Protein AF-A0A7D9HLL3-F1 (afdb_monomer)

Foldseek 3Di:
DDPVVLVVLQVLLCQLPPPPDPVSNVVSVVVLVVLLPDPCNLVVLLVQLVVVPHLSSLLSSLVSLLVCCLPPVVVDDPVNLVVLLVSLLVSCVVCLPRDPSSLLSSLLSNLSSLLSQVPPDDPRDSVSLCLVVSLVVLVVDDLSSLLSSLSSLLSNLVSLQDDDPSDDLVSSVVSNQVCLVRPLLVQLVVLVVVLVVLVVVVQDCVDPSSVSSNVSSVSSNVSSQPRPQPSCVPCPPDPDPDPPPRPPVNVD

InterPro domains:
  IPR001494 Importin-beta, N-terminal domain [PF03810] (28-94)
  IPR001494 Importin-beta, N-terminal domain [PS50166] (28-94)
  IPR001494 Importin-beta, N-terminal domain [SM00913] (28-94)
  IPR011989 Armadillo-like helical [G3DSA:1.25.10.10] (1-232)
  IPR016024 Armadillo-type fold [SSF48371] (1-236)
  IPR044189 Exportin 4/7-like [PTHR12596] (6-252)

Mean predicted aligned error: 6.27 Å

pLDDT: mean 89.25, std 12.26, range [45.19, 98.44]

Organism: Paramuricea clavata (NCBI:txid317549)

Sequence (252 aa):
MDDQKLGQLEVLCKQLYESTDAAVRGQAEKALISFTESPDCLQKCQYVLERGTSSYSQLLAASSISKLISRNSGVLTVQQKVDIRNYVLNYLGSRPKLLPFVRQALIQLLARITKLSWFDSQKEEFVFRKITDEIKEFLKGSVEYWIIGVQILSTTVCEMNQASSCRSLTKHRKIASSFRDVALYDIFILSCSLLKEAFEKHINLQEQNQHVLMSELLQLTCNCLTFDFIGTASDESGDELGAVQIPTTWRE

Secondary structure (DSSP, 8-state):
--HHHHHHHHHHHHHHHH---HHHHHHHHHHHHHHHTSTTHHHHHHHHHHH---HHHHHHHHHHHHHHHHH-TTTS-HHHHHHHHHHHHHHHHH-TT--HHHHHHHHHHHHHHHHHTTT--BTTB-GGGGHHHHHHTGGGS-HHHHHHHHHHHHHHHHHHHSPPTTS-HHHHHHHHHHHIIIIIHHHHHHHHHHHHHHHHTT--TTSHHHHHHHHHHHHHHHHHHTS-SSS-TT-TT----------GGG--

Radius of gyration: 19.78 Å; Cα contacts (8 Å, |Δi|>4): 244; chains: 1; bounding box: 52×46×53 Å

Structure (mmCIF, N/CA/C/O backbone):
data_AF-A0A7D9HLL3-F1
#
_entry.id   AF-A0A7D9HLL3-F1
#
loop_
_atom_site.group_PDB
_atom_site.id
_atom_site.type_symbol
_atom_site.label_atom_id
_atom_site.label_alt_id
_atom_site.label_comp_id
_atom_site.label_asym_id
_atom_site.label_entity_id
_atom_site.label_seq_id
_atom_site.pdbx_PDB_ins_code
_atom_site.Cartn_x
_atom_site.Cartn_y
_atom_site.Cartn_z
_atom_site.occupancy
_atom_site.B_iso_or_equiv
_atom_site.auth_seq_id
_atom_site.auth_comp_id
_atom_site.auth_asym_id
_atom_site.auth_atom_id
_atom_site.pdbx_PDB_model_num
ATOM 1 N N . MET A 1 1 ? -4.125 -4.785 25.743 1.00 75.19 1 MET A N 1
ATOM 2 C CA . MET A 1 1 ? -5.593 -4.958 25.648 1.00 75.19 1 MET A CA 1
ATOM 3 C C . MET A 1 1 ? -5.913 -6.373 26.102 1.00 75.19 1 MET A C 1
ATOM 5 O O . MET A 1 1 ? -5.105 -7.245 25.818 1.00 75.19 1 MET A O 1
ATOM 9 N N . ASP A 1 2 ? -6.992 -6.582 26.855 1.00 83.19 2 ASP A N 1
ATOM 10 C CA . ASP A 1 2 ? -7.445 -7.919 27.274 1.00 83.19 2 ASP A CA 1
ATOM 11 C C . ASP A 1 2 ? -8.467 -8.492 26.267 1.00 83.19 2 ASP A C 1
ATOM 13 O O . ASP A 1 2 ? -9.022 -7.752 25.449 1.00 83.19 2 ASP A O 1
ATOM 17 N N . ASP A 1 3 ? -8.697 -9.809 26.306 1.00 83.56 3 ASP A N 1
ATOM 18 C CA . ASP A 1 3 ? -9.555 -10.508 25.332 1.00 83.56 3 ASP A CA 1
ATOM 19 C C . ASP A 1 3 ? -11.024 -10.077 25.414 1.00 83.56 3 ASP A C 1
ATOM 21 O O . ASP A 1 3 ? -11.733 -10.063 24.409 1.00 83.56 3 ASP A O 1
ATOM 25 N N . GLN A 1 4 ? -11.476 -9.646 26.593 1.00 85.56 4 GLN A N 1
ATOM 26 C CA . GLN A 1 4 ? -12.833 -9.145 26.782 1.00 85.56 4 GLN A CA 1
ATOM 27 C C . GLN A 1 4 ? -13.046 -7.813 26.049 1.00 85.56 4 GLN A C 1
ATOM 29 O O . GLN A 1 4 ? -14.045 -7.640 25.348 1.00 85.56 4 GLN A O 1
ATOM 34 N N . LYS A 1 5 ? -12.090 -6.880 26.154 1.00 88.38 5 LYS A N 1
ATOM 35 C CA . LYS A 1 5 ? -12.123 -5.616 25.404 1.00 88.38 5 LYS A CA 1
ATOM 36 C C . LYS A 1 5 ? -11.987 -5.833 23.903 1.00 88.38 5 LYS A C 1
ATOM 38 O O . LYS A 1 5 ? -12.620 -5.103 23.144 1.00 88.38 5 LYS A O 1
ATOM 43 N N . LEU A 1 6 ? -11.200 -6.822 23.474 1.00 90.56 6 LEU A N 1
ATOM 44 C CA . LEU A 1 6 ? -11.127 -7.191 22.060 1.00 90.56 6 LEU A CA 1
ATOM 45 C C . LEU A 1 6 ? -12.489 -7.678 21.551 1.00 90.56 6 LEU A C 1
ATOM 47 O O . LEU A 1 6 ? -12.973 -7.154 20.553 1.00 90.56 6 LEU A O 1
ATOM 51 N N . GLY A 1 7 ? -13.141 -8.602 22.263 1.00 91.56 7 GLY A N 1
ATOM 52 C CA . GLY A 1 7 ? -14.467 -9.092 21.876 1.00 91.56 7 GLY A CA 1
ATOM 53 C C . GLY A 1 7 ? -15.504 -7.967 21.788 1.00 91.56 7 GLY A C 1
ATOM 54 O O . GLY A 1 7 ? -16.276 -7.897 20.834 1.00 91.56 7 GLY A O 1
ATOM 55 N N . GLN A 1 8 ? -15.478 -7.017 22.729 1.00 93.19 8 GLN A N 1
ATOM 56 C CA . GLN A 1 8 ? -16.347 -5.839 22.664 1.00 93.19 8 GLN A CA 1
ATOM 57 C C . GLN A 1 8 ? -16.046 -4.958 21.441 1.00 93.19 8 GLN A C 1
ATOM 59 O O . GLN A 1 8 ? -16.973 -4.509 20.767 1.00 93.19 8 GLN A O 1
ATOM 64 N N . LEU A 1 9 ? -14.768 -4.724 21.130 1.00 94.00 9 LEU A N 1
ATOM 65 C CA . LEU A 1 9 ? -14.358 -3.963 19.949 1.00 94.00 9 LEU A CA 1
ATOM 66 C C . LEU A 1 9 ? -14.879 -4.611 18.660 1.00 94.00 9 LEU A C 1
ATOM 68 O O . LEU A 1 9 ? -15.365 -3.915 17.771 1.00 94.00 9 LEU A O 1
ATOM 72 N N . GLU A 1 10 ? -14.811 -5.936 18.561 1.00 95.12 10 GLU A N 1
ATOM 73 C CA . GLU A 1 10 ? -15.291 -6.684 17.397 1.00 95.12 10 GLU A CA 1
ATOM 74 C C . GLU A 1 10 ? -16.804 -6.575 17.214 1.00 95.12 10 GLU A C 1
ATOM 76 O O . GLU A 1 10 ? -17.269 -6.387 16.087 1.00 95.12 10 GLU A O 1
ATOM 81 N N . VAL A 1 11 ? -17.568 -6.619 18.311 1.00 95.94 11 VAL A N 1
ATOM 82 C CA . VAL A 1 11 ? -19.018 -6.380 18.288 1.00 95.94 11 VAL A CA 1
ATOM 83 C C . VAL A 1 11 ? -19.323 -4.977 17.766 1.00 95.94 11 VAL A C 1
ATOM 85 O O . VAL A 1 11 ? -20.164 -4.833 16.880 1.00 95.94 11 VAL A O 1
ATOM 88 N N . LEU A 1 12 ? -18.609 -3.956 18.250 1.00 95.81 12 LEU A N 1
ATOM 89 C CA . LEU A 1 12 ? -18.782 -2.576 17.785 1.00 95.81 12 LEU A CA 1
ATOM 90 C C . LEU A 1 12 ? -18.441 -2.437 16.293 1.00 95.81 12 LEU A C 1
ATOM 92 O O . LEU A 1 12 ? -19.178 -1.794 15.548 1.00 95.81 12 LEU A O 1
ATOM 96 N N . CYS A 1 13 ? -17.364 -3.078 15.828 1.00 95.12 13 CYS A N 1
ATOM 97 C CA . CYS A 1 13 ? -17.003 -3.088 14.409 1.00 95.12 13 CYS A CA 1
ATOM 98 C C . CYS A 1 13 ? -18.108 -3.720 13.557 1.00 95.12 13 CYS A C 1
ATOM 100 O O . CYS A 1 13 ? -18.498 -3.157 12.539 1.00 95.12 13 CYS A O 1
ATOM 102 N N . LYS A 1 14 ? -18.645 -4.866 13.987 1.00 94.94 14 LYS A N 1
ATOM 103 C CA . LYS A 1 14 ? -19.737 -5.546 13.286 1.00 94.94 14 LYS A CA 1
ATOM 104 C C . LYS A 1 14 ? -20.996 -4.678 13.233 1.00 94.94 14 LYS A C 1
ATOM 106 O O . LYS A 1 14 ? -21.592 -4.527 12.173 1.00 94.94 14 LYS A O 1
ATOM 111 N N . GLN A 1 15 ? -21.365 -4.055 14.353 1.00 95.38 15 GLN A N 1
ATOM 112 C CA . GLN A 1 15 ? -22.506 -3.140 14.426 1.00 95.38 15 GLN A CA 1
ATOM 113 C C . GLN A 1 15 ? -22.362 -1.954 13.470 1.00 95.38 15 GLN A C 1
ATOM 115 O O . GLN A 1 15 ? -23.339 -1.591 12.823 1.00 95.38 15 GLN A O 1
ATOM 120 N N . LEU A 1 16 ? -21.161 -1.380 13.339 1.00 94.31 16 LEU A N 1
ATOM 121 C CA . LEU A 1 16 ? -20.916 -0.257 12.434 1.00 94.31 16 LEU A CA 1
ATOM 122 C C . LEU A 1 16 ? -21.229 -0.602 10.966 1.00 94.31 16 LEU A C 1
ATOM 124 O O . LEU A 1 16 ? -21.812 0.227 10.267 1.00 94.31 16 LEU A O 1
ATOM 128 N N . TYR A 1 17 ? -20.853 -1.802 10.512 1.00 91.50 17 TYR A N 1
ATOM 129 C CA . TYR A 1 17 ? -20.987 -2.208 9.107 1.00 91.50 17 TYR A CA 1
ATOM 130 C C . TYR A 1 17 ? -22.296 -2.940 8.782 1.00 91.50 17 TYR A C 1
ATOM 132 O O . TYR A 1 17 ? -22.778 -2.821 7.660 1.00 91.50 17 TYR A O 1
ATOM 140 N N . GLU A 1 18 ? -22.882 -3.677 9.731 1.00 94.50 18 GLU A N 1
ATOM 141 C CA . GLU A 1 18 ? -24.027 -4.563 9.458 1.00 94.50 18 GLU A CA 1
ATOM 142 C C . GLU A 1 18 ? -25.358 -4.082 10.053 1.00 94.50 18 GLU A C 1
ATOM 144 O O . GLU A 1 18 ? -26.416 -4.546 9.629 1.00 94.50 18 GLU A O 1
ATOM 149 N N . SER A 1 19 ? -25.352 -3.172 11.034 1.00 93.25 19 SER A N 1
ATOM 150 C CA . SER A 1 19 ? -26.599 -2.730 11.671 1.00 93.25 19 SER A CA 1
ATOM 151 C C . SER A 1 19 ? -27.437 -1.855 10.736 1.00 93.25 19 SER A C 1
ATOM 153 O O . SER A 1 19 ? -26.963 -0.848 10.209 1.00 93.25 19 SER A O 1
ATOM 155 N N . THR A 1 20 ? -28.726 -2.168 10.611 1.00 93.75 20 THR A N 1
ATOM 156 C CA . THR A 1 20 ? -29.706 -1.322 9.912 1.00 93.75 20 THR A CA 1
ATOM 157 C C . THR A 1 20 ? -30.207 -0.161 10.777 1.00 93.75 20 THR A C 1
ATOM 159 O O . THR A 1 20 ? -30.734 0.815 10.248 1.00 93.75 20 THR A O 1
ATOM 162 N N . ASP A 1 21 ? -30.026 -0.234 12.099 1.00 95.69 21 ASP A N 1
ATOM 163 C CA . ASP A 1 21 ? -30.397 0.826 13.038 1.00 95.69 21 ASP A CA 1
ATOM 164 C C . ASP A 1 21 ? -29.316 1.921 13.083 1.00 95.69 21 ASP A C 1
ATOM 166 O O . ASP A 1 21 ? -28.152 1.669 13.422 1.00 95.69 21 ASP A O 1
ATOM 170 N N . ALA A 1 22 ? -29.714 3.151 12.746 1.00 94.69 22 ALA A N 1
ATOM 171 C CA . ALA A 1 22 ? -28.852 4.327 12.747 1.00 94.69 22 ALA A CA 1
ATOM 172 C C . ALA A 1 22 ? -28.352 4.716 14.149 1.00 94.69 22 ALA A C 1
ATOM 174 O O . ALA A 1 22 ? -27.215 5.172 14.271 1.00 94.69 22 ALA A O 1
ATOM 175 N N . ALA A 1 23 ? -29.149 4.514 15.203 1.00 95.44 23 ALA A N 1
ATOM 176 C CA . ALA A 1 23 ? -28.742 4.823 16.572 1.00 95.44 23 ALA A CA 1
ATOM 177 C C . ALA A 1 23 ? -27.631 3.873 17.040 1.00 95.44 23 ALA A C 1
ATOM 179 O O . ALA A 1 23 ? -26.617 4.320 17.580 1.00 95.44 23 ALA A O 1
ATOM 180 N N . VAL A 1 24 ? -27.777 2.575 16.749 1.00 94.69 24 VAL A N 1
ATOM 181 C CA . VAL A 1 24 ? -26.759 1.554 17.049 1.00 94.69 24 VAL A CA 1
ATOM 182 C C . VAL A 1 24 ? -25.468 1.831 16.278 1.00 94.69 24 VAL A C 1
ATOM 184 O O . VAL A 1 24 ? -24.389 1.820 16.874 1.00 94.69 24 VAL A O 1
ATOM 187 N N . ARG A 1 25 ? -25.558 2.152 14.977 1.00 95.00 25 ARG A N 1
ATOM 188 C CA . ARG A 1 25 ? -24.375 2.529 14.183 1.00 95.00 25 ARG A CA 1
ATOM 189 C C . ARG A 1 25 ? -23.682 3.770 14.738 1.00 95.00 25 ARG A C 1
ATOM 191 O O . ARG A 1 25 ? -22.465 3.752 14.890 1.00 95.00 25 ARG A O 1
ATOM 198 N N . GLY A 1 26 ? -24.438 4.811 15.091 1.00 93.69 26 GLY A N 1
ATOM 199 C CA . GLY A 1 26 ? -23.882 6.041 15.659 1.00 93.69 26 GLY A CA 1
ATOM 200 C C . GLY A 1 26 ? -23.200 5.821 17.013 1.00 93.69 26 GLY A C 1
ATOM 201 O O . GLY A 1 26 ? -22.141 6.391 17.282 1.00 93.69 26 GLY A O 1
ATOM 202 N N . GLN A 1 27 ? -23.757 4.952 17.863 1.00 94.00 27 GLN A N 1
ATOM 203 C CA . GLN A 1 27 ? -23.130 4.591 19.136 1.00 94.00 27 GLN A CA 1
ATOM 204 C C . GLN A 1 27 ? -21.833 3.800 18.927 1.00 94.00 27 GLN A C 1
ATOM 206 O O . GLN A 1 27 ? -20.825 4.099 19.576 1.00 94.00 27 GLN A O 1
ATOM 211 N N . ALA A 1 28 ? -21.845 2.830 18.009 1.00 94.75 28 ALA A N 1
ATOM 212 C CA . ALA A 1 28 ? -20.657 2.070 17.643 1.00 94.75 28 ALA A CA 1
ATOM 213 C C . ALA A 1 28 ? -19.563 2.990 17.087 1.00 94.75 28 ALA A C 1
ATOM 215 O O . ALA A 1 28 ? -18.434 2.965 17.571 1.00 94.75 28 ALA A O 1
ATOM 216 N N . GLU A 1 29 ? -19.904 3.871 16.145 1.00 93.56 29 GLU A N 1
ATOM 217 C CA . GLU A 1 29 ? -18.976 4.842 15.565 1.00 93.56 29 GLU A CA 1
ATOM 218 C C . GLU A 1 29 ? -18.319 5.715 16.640 1.00 93.56 29 GLU A C 1
ATOM 220 O O . GLU A 1 29 ? -17.092 5.817 16.687 1.00 93.56 29 GLU A O 1
ATOM 225 N N . LYS A 1 30 ? -19.110 6.280 17.560 1.00 93.50 30 LYS A N 1
ATOM 226 C CA . LYS A 1 30 ? -18.591 7.116 18.649 1.00 93.50 30 LYS A CA 1
ATOM 227 C C . LYS A 1 30 ? -17.579 6.367 19.520 1.00 93.50 30 LYS A C 1
ATOM 229 O O . LYS A 1 30 ? -16.525 6.916 19.839 1.00 93.50 30 LYS A O 1
ATOM 234 N N . ALA A 1 31 ? -17.865 5.114 19.876 1.00 92.94 31 ALA A N 1
ATOM 235 C CA . ALA A 1 31 ? -16.950 4.290 20.665 1.00 92.94 31 ALA A CA 1
ATOM 236 C C . ALA A 1 31 ? -15.649 3.966 19.901 1.00 92.94 31 ALA A C 1
ATOM 238 O O . ALA A 1 31 ? -14.556 4.011 20.470 1.0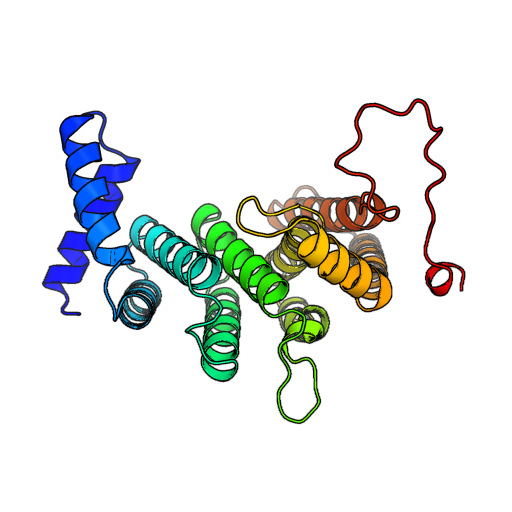0 92.94 31 ALA A O 1
ATOM 239 N N . LEU A 1 32 ? -15.751 3.688 18.599 1.00 93.69 32 LEU A N 1
ATOM 240 C CA . LEU A 1 32 ? -14.605 3.386 17.735 1.00 93.69 32 LEU A CA 1
ATOM 241 C C . LEU A 1 32 ? -13.728 4.619 17.448 1.00 93.69 32 LEU A C 1
ATOM 243 O O . LEU A 1 32 ? -12.509 4.495 17.285 1.00 93.69 32 LEU A O 1
ATOM 247 N N . ILE A 1 33 ? -14.312 5.821 17.438 1.00 92.12 33 ILE A N 1
ATOM 248 C CA . ILE A 1 33 ? -13.555 7.079 17.393 1.00 92.12 33 ILE A CA 1
ATOM 249 C C . ILE A 1 33 ? -12.695 7.213 18.651 1.00 92.12 33 ILE A C 1
ATOM 251 O O . ILE A 1 33 ? -11.489 7.419 18.5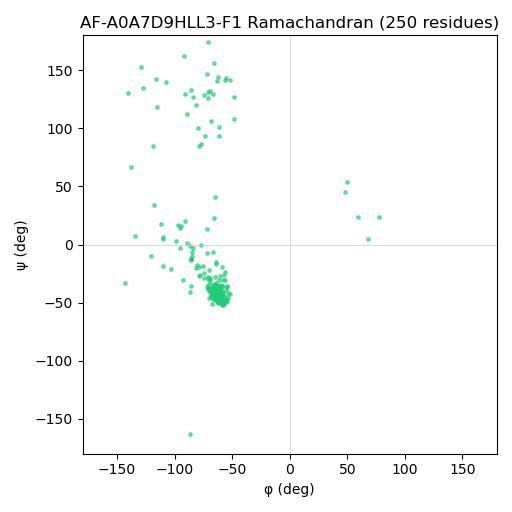29 1.00 92.12 33 ILE A O 1
ATOM 255 N N . SER A 1 34 ? -13.264 6.991 19.841 1.00 90.31 34 SER A N 1
ATOM 256 C CA . SER A 1 34 ? -12.502 7.041 21.098 1.00 90.31 34 SER A CA 1
ATOM 257 C C . SER A 1 34 ? -11.348 6.032 21.137 1.00 90.31 34 SER A C 1
ATOM 259 O O . SER A 1 34 ? -10.286 6.333 21.678 1.00 90.31 34 SER A O 1
ATOM 261 N N . PHE A 1 35 ? -11.518 4.853 20.528 1.00 90.25 35 PHE A N 1
ATOM 262 C CA . PHE A 1 35 ? -10.421 3.899 20.332 1.00 90.25 35 PHE A CA 1
ATOM 263 C C . PHE A 1 35 ? -9.313 4.471 19.435 1.00 90.25 35 PHE A C 1
ATOM 265 O O . PHE A 1 35 ? -8.134 4.357 19.755 1.00 90.25 35 PHE A O 1
ATOM 272 N N . THR A 1 36 ? -9.686 5.107 18.323 1.00 87.75 36 THR A N 1
ATOM 273 C CA . THR A 1 36 ? -8.734 5.643 17.336 1.00 87.75 36 THR A CA 1
ATOM 274 C C . THR A 1 36 ? -7.944 6.839 17.871 1.00 87.75 36 THR A C 1
ATOM 276 O O . THR A 1 36 ? -6.801 7.048 17.469 1.00 87.75 36 THR A O 1
ATOM 279 N N . GLU A 1 37 ? -8.540 7.620 18.769 1.00 88.06 37 GLU A N 1
ATOM 280 C CA . GLU A 1 37 ? -7.938 8.814 19.371 1.00 88.06 37 GLU A CA 1
ATOM 281 C C . GLU A 1 37 ? -7.097 8.509 20.620 1.00 88.06 37 GLU A C 1
ATOM 283 O O . GLU A 1 37 ? -6.499 9.419 21.195 1.00 88.06 37 GLU A O 1
ATOM 288 N N . SER A 1 38 ? -7.012 7.243 21.046 1.00 88.56 38 SER A N 1
ATOM 289 C CA . SER A 1 38 ? -6.258 6.893 22.247 1.00 88.56 38 SER A CA 1
ATOM 290 C C . SER A 1 38 ? -4.733 7.011 22.036 1.00 88.56 38 SER A C 1
ATOM 292 O O . SER A 1 38 ? -4.232 6.714 20.949 1.00 88.56 38 SER A O 1
ATOM 294 N N . PRO A 1 39 ? -3.948 7.389 23.067 1.00 86.56 39 PRO A N 1
ATOM 295 C CA . PRO A 1 39 ? -2.491 7.558 22.939 1.00 86.56 39 PRO A CA 1
ATOM 296 C C . PRO A 1 39 ? -1.749 6.273 22.538 1.00 86.56 39 PRO A C 1
ATOM 298 O O . PRO A 1 39 ? -0.731 6.308 21.854 1.00 86.56 39 PRO A O 1
ATOM 301 N N . ASP A 1 40 ? -2.285 5.126 22.949 1.00 89.94 40 ASP A N 1
ATOM 302 C CA . ASP A 1 40 ? -1.796 3.771 22.689 1.00 89.94 40 ASP A CA 1
ATOM 303 C C . ASP A 1 40 ? -2.458 3.115 21.457 1.00 89.94 40 ASP A C 1
ATOM 305 O O . ASP A 1 40 ? -2.378 1.898 21.279 1.00 89.94 40 ASP A O 1
ATOM 309 N N . CYS A 1 41 ? -3.116 3.907 20.598 1.00 90.56 41 CYS A N 1
ATOM 310 C CA . CYS A 1 41 ? -3.854 3.431 19.424 1.00 90.56 41 CYS A CA 1
ATOM 311 C C . CYS A 1 41 ? -3.004 2.517 18.529 1.00 90.56 41 CYS A C 1
ATOM 313 O O . CYS A 1 41 ? -3.474 1.454 18.126 1.00 90.56 41 CYS A O 1
ATOM 315 N N . LEU A 1 42 ? -1.731 2.855 18.285 1.00 91.25 42 LEU A N 1
ATOM 316 C CA . LEU A 1 42 ? -0.838 2.023 17.471 1.00 91.25 42 LEU A CA 1
ATOM 317 C C . LEU A 1 42 ? -0.658 0.612 18.057 1.00 91.25 42 LEU A C 1
ATOM 319 O O . LEU A 1 42 ? -0.857 -0.374 17.349 1.00 91.25 42 LEU A O 1
ATOM 323 N N . GLN A 1 43 ? -0.339 0.517 19.350 1.00 92.75 43 GLN A N 1
ATOM 324 C CA . GLN A 1 43 ? -0.130 -0.763 20.039 1.00 92.75 43 GLN A CA 1
ATOM 325 C C . GLN A 1 43 ? -1.418 -1.595 20.059 1.00 92.75 43 GLN A C 1
ATOM 327 O O . GLN A 1 43 ? -1.397 -2.798 19.804 1.00 92.75 43 GLN A O 1
ATOM 332 N N . LYS A 1 44 ? -2.565 -0.949 20.304 1.00 93.62 44 LYS A N 1
ATOM 333 C CA . LYS A 1 44 ? -3.877 -1.604 20.234 1.00 93.62 44 LYS A CA 1
ATOM 334 C C . LYS A 1 44 ? -4.179 -2.130 18.832 1.00 93.62 44 LYS A C 1
ATOM 336 O O . LYS A 1 44 ? -4.644 -3.257 18.707 1.00 93.62 44 LYS A O 1
ATOM 341 N N . CYS A 1 45 ? -3.903 -1.351 17.787 1.00 95.38 45 CYS A N 1
ATOM 342 C CA . CYS A 1 45 ? -4.130 -1.767 16.404 1.00 95.38 45 CYS A CA 1
ATOM 343 C C . CYS A 1 45 ? -3.247 -2.958 16.011 1.00 95.38 45 CYS A C 1
ATOM 345 O O . CYS A 1 45 ? -3.744 -3.892 15.386 1.00 95.38 45 CYS A O 1
ATOM 347 N N . GLN A 1 46 ? -1.970 -2.965 16.409 1.00 94.31 46 GLN A N 1
ATOM 348 C CA . GLN A 1 46 ? -1.075 -4.108 16.185 1.00 94.31 46 GLN A CA 1
ATOM 349 C C . GLN A 1 46 ? -1.593 -5.370 16.882 1.00 94.31 46 GLN A C 1
ATOM 351 O O . GLN A 1 46 ? -1.673 -6.419 16.250 1.00 94.31 46 GLN A O 1
ATOM 356 N N . TYR A 1 47 ? -2.053 -5.253 18.130 1.00 94.44 47 TYR A N 1
ATOM 357 C CA . TYR A 1 47 ? -2.666 -6.371 18.850 1.00 94.44 47 TYR A CA 1
ATOM 358 C C . TYR A 1 47 ? -3.924 -6.910 18.141 1.00 94.44 47 TYR A C 1
ATOM 360 O O . TYR A 1 47 ? -4.092 -8.120 18.004 1.00 94.44 47 TYR A O 1
ATOM 368 N N . VAL A 1 48 ? -4.806 -6.026 17.651 1.00 95.12 48 VAL A N 1
ATOM 369 C CA . VAL A 1 48 ? -6.003 -6.421 16.878 1.00 95.12 48 VAL A CA 1
ATOM 370 C C . VAL A 1 48 ? -5.612 -7.173 15.604 1.00 95.12 48 VAL A C 1
ATOM 372 O O . VAL A 1 48 ? -6.183 -8.221 15.300 1.00 95.12 48 VAL A O 1
ATOM 375 N N . LEU A 1 49 ? -4.625 -6.661 14.865 1.00 96.00 49 LEU A N 1
ATOM 376 C CA . LEU A 1 49 ? -4.142 -7.285 13.635 1.00 96.00 49 LEU A CA 1
ATOM 377 C C . LEU A 1 49 ? -3.495 -8.649 13.911 1.00 96.00 49 LEU A C 1
ATOM 379 O O . LEU A 1 49 ? -3.775 -9.602 13.184 1.00 96.00 49 LEU A O 1
ATOM 383 N N . GLU A 1 50 ? -2.684 -8.772 14.963 1.00 94.19 50 GLU A N 1
ATOM 384 C CA . GLU A 1 50 ? -2.052 -10.033 15.373 1.00 94.19 50 GLU A CA 1
ATOM 385 C C . GLU A 1 50 ? -3.074 -11.118 15.701 1.00 94.19 50 GLU A C 1
ATOM 387 O O . GLU A 1 50 ? -2.928 -12.247 15.227 1.00 94.19 50 GLU A O 1
ATOM 392 N N . ARG A 1 51 ? -4.121 -10.765 16.457 1.00 94.44 51 ARG A N 1
ATOM 393 C CA . ARG A 1 51 ? -5.228 -11.674 16.774 1.00 94.44 51 ARG A CA 1
ATOM 394 C C . ARG A 1 51 ? -5.994 -12.078 15.519 1.00 94.44 51 ARG A C 1
ATOM 396 O O . ARG A 1 51 ? -6.263 -13.260 15.336 1.00 94.44 51 ARG A O 1
ATOM 403 N N . GLY A 1 52 ? -6.307 -11.118 14.645 1.00 90.75 52 GLY A N 1
ATOM 404 C CA . GLY A 1 52 ? -6.869 -11.382 13.316 1.00 90.75 52 GLY A CA 1
ATOM 405 C C . GLY A 1 52 ? -8.196 -12.150 13.319 1.00 90.75 52 GLY A C 1
ATOM 406 O O . GLY A 1 52 ? -8.521 -12.805 12.333 1.00 90.75 52 GLY A O 1
ATOM 407 N N . THR A 1 53 ? -8.946 -12.091 14.420 1.00 91.94 53 THR A N 1
ATOM 408 C CA . THR A 1 53 ? -10.173 -12.863 14.673 1.00 91.94 53 THR A CA 1
ATOM 409 C C . THR A 1 53 ? -11.408 -12.302 13.968 1.00 91.94 53 THR A C 1
ATOM 411 O O . THR A 1 53 ? -12.370 -13.033 13.746 1.00 91.94 53 THR A O 1
ATOM 414 N N . SER A 1 54 ? -11.379 -11.031 13.559 1.00 95.19 54 SER A N 1
ATOM 415 C CA . SER A 1 54 ? -12.467 -10.376 12.832 1.00 95.19 54 SER A CA 1
ATOM 416 C C . SER A 1 54 ? -11.932 -9.463 11.734 1.00 95.19 54 SER A C 1
ATOM 418 O O . SER A 1 54 ? -11.085 -8.600 11.958 1.00 95.19 54 SER A O 1
ATOM 420 N N . SER A 1 55 ? -12.465 -9.599 10.522 1.00 96.25 55 SER A N 1
ATOM 421 C CA . SER A 1 55 ? -12.031 -8.769 9.397 1.00 96.25 55 SER A CA 1
ATOM 422 C C . SER A 1 55 ? -12.472 -7.314 9.503 1.00 96.25 55 SER A C 1
ATOM 424 O O . SER A 1 55 ? -11.756 -6.428 9.039 1.00 96.25 55 SER A O 1
ATOM 426 N N . TYR A 1 56 ? -13.586 -7.029 10.183 1.00 96.56 56 TYR A N 1
ATOM 427 C CA . TYR A 1 56 ? -13.966 -5.644 10.467 1.00 96.56 56 TYR A CA 1
ATOM 428 C C . TYR A 1 56 ? -13.042 -4.994 11.502 1.00 96.56 56 TYR A C 1
ATOM 430 O O . TYR A 1 56 ? -12.737 -3.809 11.372 1.00 96.56 56 TYR A O 1
ATOM 438 N N . SER A 1 57 ? -12.547 -5.747 12.494 1.00 95.88 57 SER A N 1
ATOM 439 C CA . SER A 1 57 ? -11.578 -5.208 13.458 1.00 95.88 57 SER A CA 1
ATOM 440 C C . SER A 1 57 ? -10.201 -5.010 12.817 1.00 95.88 57 SER A C 1
ATOM 442 O O . SER A 1 57 ? -9.564 -3.984 13.056 1.00 95.88 57 SER A O 1
ATOM 444 N N . GLN A 1 58 ? -9.780 -5.903 11.913 1.00 97.25 58 GLN A N 1
ATOM 445 C CA . GLN A 1 58 ? -8.588 -5.696 11.080 1.00 97.25 58 GLN A CA 1
ATOM 446 C C . GLN A 1 58 ? -8.712 -4.433 10.211 1.00 97.25 58 GLN A C 1
ATOM 448 O O . GLN A 1 58 ? -7.782 -3.627 10.152 1.00 97.25 58 GLN A O 1
ATOM 453 N N . LEU A 1 59 ? -9.869 -4.232 9.569 1.00 97.00 59 LEU A N 1
ATOM 454 C CA . LEU A 1 59 ? -10.151 -3.038 8.769 1.00 97.00 59 LEU A CA 1
ATOM 455 C C . LEU A 1 59 ? -10.108 -1.762 9.621 1.00 97.00 59 LEU A C 1
ATOM 457 O O . LEU A 1 59 ? -9.516 -0.763 9.198 1.00 97.00 59 LEU A O 1
ATOM 461 N N . LEU A 1 60 ? -10.700 -1.796 10.820 1.00 96.12 60 LEU A N 1
ATOM 462 C CA . LEU A 1 60 ? -10.622 -0.692 11.773 1.00 96.12 60 LEU A CA 1
ATOM 463 C C . LEU A 1 60 ? -9.161 -0.392 12.110 1.00 96.12 60 LEU A C 1
ATOM 465 O O . LEU A 1 60 ? -8.738 0.747 11.956 1.00 96.12 60 LEU A O 1
ATOM 469 N N . ALA A 1 61 ? -8.386 -1.401 12.511 1.00 97.06 61 ALA A N 1
ATOM 470 C CA . ALA A 1 61 ? -6.991 -1.235 12.904 1.00 97.06 61 ALA A CA 1
ATOM 471 C C . ALA A 1 61 ? -6.140 -0.618 11.781 1.00 97.06 61 ALA A C 1
ATOM 473 O O . ALA A 1 61 ? -5.448 0.375 12.008 1.00 97.06 61 ALA A O 1
ATOM 474 N N . ALA A 1 62 ? -6.243 -1.135 10.551 1.00 97.62 62 ALA A N 1
ATOM 475 C CA . ALA A 1 62 ? -5.551 -0.570 9.390 1.00 97.62 62 ALA A CA 1
ATOM 476 C C . ALA A 1 62 ? -5.952 0.900 9.144 1.00 97.62 62 ALA A C 1
ATOM 478 O O . ALA A 1 62 ? -5.097 1.768 8.939 1.00 97.62 62 ALA A O 1
ATOM 479 N N . SER A 1 63 ? -7.249 1.202 9.241 1.00 95.31 63 SER A N 1
ATOM 480 C CA . SER A 1 63 ? -7.785 2.557 9.064 1.00 95.31 63 SER A CA 1
ATOM 481 C C . SER A 1 63 ? -7.346 3.518 10.173 1.00 95.31 63 SER A C 1
ATOM 483 O O . SER A 1 63 ? -7.021 4.674 9.896 1.00 95.31 63 SER A O 1
ATOM 485 N N . SER A 1 64 ? -7.303 3.059 11.423 1.00 94.88 64 SER A N 1
ATOM 486 C CA . SER A 1 64 ? -6.871 3.844 12.580 1.00 94.88 64 SER A CA 1
ATOM 487 C C . SER A 1 64 ? -5.381 4.174 12.501 1.00 94.88 64 SER A C 1
ATOM 489 O O . SER A 1 64 ? -5.017 5.336 12.689 1.00 94.88 64 SER A O 1
ATOM 491 N N . ILE A 1 65 ? -4.526 3.218 12.108 1.00 95.44 65 ILE A N 1
ATOM 492 C CA . ILE A 1 65 ? -3.099 3.485 11.857 1.00 95.44 65 ILE A CA 1
ATOM 493 C C . ILE A 1 65 ? -2.936 4.485 10.697 1.00 95.44 65 ILE A C 1
ATOM 495 O O . ILE A 1 65 ? -2.173 5.445 10.808 1.00 95.44 65 ILE A O 1
ATOM 499 N N . SER A 1 66 ? -3.689 4.328 9.603 1.00 94.38 66 SER A N 1
ATOM 500 C CA . SER A 1 66 ? -3.624 5.252 8.457 1.00 94.38 66 SER A CA 1
ATOM 501 C C . SER A 1 66 ? -4.020 6.686 8.840 1.00 94.38 66 SER A C 1
ATOM 503 O O . SER A 1 66 ? -3.354 7.659 8.456 1.00 94.38 66 SER A O 1
ATOM 505 N N . LYS A 1 67 ? -5.057 6.837 9.676 1.00 91.44 67 LYS A N 1
ATOM 506 C CA . LYS A 1 67 ? -5.463 8.129 10.256 1.00 91.44 67 LYS A CA 1
ATOM 507 C C . LYS A 1 67 ? -4.385 8.707 11.173 1.00 91.44 67 LYS A C 1
ATOM 509 O O . LYS A 1 67 ? -4.094 9.898 11.056 1.00 91.44 67 LYS A O 1
ATOM 514 N N . LEU A 1 68 ? -3.778 7.887 12.034 1.00 91.00 68 LEU A N 1
ATOM 515 C CA . LEU A 1 68 ? -2.698 8.299 12.935 1.00 91.00 68 LEU A CA 1
ATOM 516 C C . LEU A 1 68 ? -1.522 8.894 12.149 1.00 91.00 68 LEU A C 1
ATOM 518 O O . LEU A 1 68 ? -1.070 9.996 12.457 1.00 91.00 68 LEU A O 1
ATOM 522 N N . ILE A 1 69 ? -1.087 8.216 11.085 1.00 91.25 69 ILE A N 1
ATOM 523 C CA . ILE A 1 69 ? 0.011 8.687 10.230 1.00 91.25 69 ILE A CA 1
ATOM 524 C C . ILE A 1 69 ? -0.384 9.965 9.486 1.00 91.25 69 ILE A C 1
ATOM 526 O O . ILE A 1 69 ? 0.424 10.883 9.372 1.00 91.25 69 ILE A O 1
ATOM 530 N N . SER A 1 70 ? -1.625 10.055 9.000 1.00 89.12 70 SER A N 1
ATOM 531 C CA . SER A 1 70 ? -2.087 11.210 8.221 1.00 89.12 70 SER A CA 1
ATOM 532 C C . SER A 1 70 ? -2.245 12.483 9.064 1.00 89.12 70 SER A C 1
ATOM 534 O O . SER A 1 70 ? -1.954 13.571 8.571 1.00 89.12 70 SER A O 1
ATOM 536 N N . ARG A 1 71 ? -2.707 12.367 10.317 1.00 83.25 71 ARG A N 1
ATOM 537 C CA . ARG A 1 71 ? -2.948 13.513 11.216 1.00 83.25 71 ARG A CA 1
ATOM 538 C C . ARG A 1 71 ? -1.699 13.926 11.994 1.00 83.25 71 ARG A C 1
ATOM 540 O O . ARG A 1 71 ? -1.422 15.113 12.112 1.00 83.25 71 ARG A O 1
ATOM 547 N N . ASN A 1 72 ? -0.925 12.952 12.472 1.00 72.50 72 ASN A N 1
ATOM 548 C CA . ASN A 1 72 ? 0.157 13.166 13.435 1.00 72.50 72 ASN A CA 1
ATOM 549 C C . ASN A 1 72 ? 1.529 12.770 12.868 1.00 72.50 72 ASN A C 1
ATOM 551 O O . ASN A 1 72 ? 2.402 12.313 13.606 1.00 72.50 72 ASN A O 1
ATOM 555 N N . SER A 1 73 ? 1.758 12.955 11.561 1.00 64.56 73 SER A N 1
ATOM 556 C CA . SER A 1 73 ? 2.998 12.519 10.892 1.00 64.56 73 SER A CA 1
ATOM 557 C C . SER A 1 73 ? 4.286 13.083 11.509 1.00 64.56 73 SER A C 1
ATOM 559 O O . SER A 1 73 ? 5.354 12.521 11.286 1.00 64.56 73 SER A O 1
ATOM 561 N N . GLY A 1 74 ? 4.204 14.219 12.214 1.00 70.56 74 GLY A N 1
ATOM 562 C CA . GLY A 1 74 ? 5.333 14.851 12.905 1.00 70.56 74 GLY A CA 1
ATOM 563 C C . GLY A 1 74 ? 5.597 14.328 14.322 1.00 70.56 74 GLY A C 1
ATOM 564 O O . GLY A 1 74 ? 6.657 14.608 14.864 1.00 70.56 74 GLY A O 1
ATOM 565 N N . VAL A 1 75 ? 4.660 13.580 14.915 1.00 80.75 75 VAL A N 1
ATOM 566 C CA . VAL A 1 75 ? 4.799 13.001 16.265 1.00 80.75 75 VAL A CA 1
ATOM 567 C C . VAL A 1 75 ? 5.524 11.657 16.213 1.00 80.75 75 VAL A C 1
ATOM 569 O O . VAL A 1 75 ? 6.294 11.333 17.112 1.00 80.75 75 VAL A O 1
ATOM 572 N N . LEU A 1 76 ? 5.292 10.875 15.154 1.00 89.12 76 LEU A N 1
ATOM 573 C CA . LEU A 1 76 ? 5.967 9.595 14.960 1.00 89.12 76 LEU A CA 1
ATOM 574 C C . LEU A 1 76 ? 7.417 9.816 14.530 1.00 89.12 76 LEU A C 1
ATOM 576 O O . LEU A 1 76 ? 7.682 10.517 13.548 1.00 89.12 76 LEU A O 1
ATOM 580 N N . THR A 1 77 ? 8.348 9.164 15.222 1.00 92.62 77 THR A N 1
ATOM 581 C CA . THR A 1 77 ? 9.755 9.149 14.811 1.00 92.62 77 THR A CA 1
ATOM 582 C C . THR A 1 77 ? 9.912 8.399 13.489 1.00 92.62 77 THR A C 1
ATOM 584 O O . THR A 1 77 ? 9.102 7.533 13.148 1.00 92.62 77 THR A O 1
ATOM 587 N N . VAL A 1 78 ? 10.981 8.687 12.740 1.00 94.12 78 VAL A N 1
ATOM 588 C CA . VAL A 1 78 ? 11.273 7.961 11.490 1.00 94.12 78 VAL A CA 1
ATOM 589 C C . VAL A 1 78 ? 11.351 6.452 11.742 1.00 94.12 78 VAL A C 1
ATOM 591 O O . VAL A 1 78 ? 10.821 5.677 10.954 1.00 94.12 78 VAL A O 1
ATOM 594 N N . GLN A 1 79 ? 11.937 6.032 12.871 1.00 94.38 79 GLN A N 1
ATOM 595 C CA . GLN A 1 79 ? 12.017 4.617 13.237 1.00 94.38 79 GLN A CA 1
ATOM 596 C C . GLN A 1 79 ? 10.634 3.987 13.420 1.00 94.38 79 GLN A C 1
ATOM 598 O O . GLN A 1 79 ? 10.363 2.955 12.821 1.00 94.38 79 GLN A O 1
ATOM 603 N N . GLN A 1 80 ? 9.727 4.640 14.151 1.00 93.62 80 GLN A N 1
ATOM 604 C CA . GLN A 1 80 ? 8.365 4.128 14.330 1.00 93.62 80 GLN A CA 1
ATOM 605 C C . GLN A 1 80 ? 7.630 3.976 12.996 1.00 93.62 80 GLN A C 1
ATOM 607 O O . GLN A 1 80 ? 6.894 3.013 12.799 1.00 93.62 80 GLN A O 1
ATOM 612 N N . LYS A 1 81 ? 7.834 4.904 12.054 1.00 95.19 81 LYS A N 1
ATOM 613 C CA . LYS A 1 81 ? 7.241 4.791 10.716 1.00 95.19 81 LYS A CA 1
ATOM 614 C C . LYS A 1 81 ? 7.820 3.604 9.941 1.00 95.19 81 LYS A C 1
ATOM 616 O O . LYS A 1 81 ? 7.067 2.883 9.291 1.00 95.19 81 LYS A O 1
ATOM 621 N N . VAL A 1 82 ? 9.133 3.381 10.022 1.00 95.19 82 VAL A N 1
ATOM 622 C CA . VAL A 1 82 ? 9.793 2.210 9.420 1.00 95.19 82 VAL A CA 1
ATOM 623 C C . VAL A 1 82 ? 9.247 0.915 10.026 1.00 95.19 82 VAL A C 1
ATOM 625 O O . VAL A 1 82 ? 8.898 -0.001 9.283 1.00 95.19 82 VAL A O 1
ATOM 628 N N . ASP A 1 83 ? 9.085 0.861 11.348 1.00 95.38 83 ASP A N 1
ATOM 629 C CA . ASP A 1 83 ? 8.539 -0.306 12.046 1.00 95.38 83 ASP A CA 1
ATOM 630 C C . ASP A 1 83 ? 7.096 -0.598 11.608 1.00 95.38 83 ASP A C 1
ATOM 632 O O . ASP A 1 83 ? 6.757 -1.749 11.336 1.00 95.38 83 ASP A O 1
ATOM 636 N N . ILE A 1 84 ? 6.255 0.436 11.455 1.00 96.00 84 ILE A N 1
ATOM 637 C CA . ILE A 1 84 ? 4.886 0.290 10.932 1.00 96.00 84 ILE A CA 1
ATOM 638 C C . ILE A 1 84 ? 4.904 -0.267 9.507 1.00 96.00 84 ILE A C 1
ATOM 640 O O . ILE A 1 84 ? 4.186 -1.223 9.218 1.00 96.00 84 ILE A O 1
ATOM 644 N N . ARG A 1 85 ? 5.715 0.310 8.612 1.00 96.06 85 ARG A N 1
ATOM 645 C CA . ARG A 1 85 ? 5.829 -0.162 7.226 1.00 96.06 85 ARG A CA 1
ATOM 646 C C . ARG A 1 85 ? 6.242 -1.634 7.184 1.00 96.06 85 ARG A C 1
ATOM 648 O O . ARG A 1 85 ? 5.570 -2.438 6.543 1.00 96.06 85 ARG A O 1
ATOM 655 N N . ASN A 1 86 ? 7.309 -1.992 7.898 1.00 96.00 86 ASN A N 1
ATOM 656 C CA . ASN A 1 86 ? 7.831 -3.357 7.926 1.00 96.00 86 ASN A CA 1
ATOM 657 C C . ASN A 1 86 ? 6.809 -4.334 8.522 1.00 96.00 86 ASN A C 1
ATOM 659 O O . ASN A 1 86 ? 6.624 -5.429 7.996 1.00 96.00 86 ASN A O 1
ATOM 663 N N . TYR A 1 87 ? 6.102 -3.929 9.581 1.00 96.88 87 TYR A N 1
ATOM 664 C CA . TYR A 1 87 ? 5.020 -4.720 10.160 1.00 96.88 87 TYR A CA 1
ATOM 665 C C . TYR A 1 87 ? 3.928 -5.014 9.128 1.00 96.88 87 TYR A C 1
ATOM 667 O O . TYR A 1 87 ? 3.544 -6.169 8.967 1.00 96.88 87 TYR A O 1
ATOM 675 N N . VAL A 1 88 ? 3.447 -4.000 8.401 1.00 97.25 88 VAL A N 1
ATOM 676 C CA . VAL A 1 88 ? 2.365 -4.182 7.421 1.00 97.25 88 VAL A CA 1
ATOM 677 C C . VAL A 1 88 ? 2.821 -5.029 6.227 1.00 97.25 88 VAL A C 1
ATOM 679 O O . VAL A 1 88 ? 2.074 -5.911 5.804 1.00 97.25 88 VAL A O 1
ATOM 682 N N . LEU A 1 89 ? 4.048 -4.836 5.729 1.00 96.50 89 LEU A N 1
ATOM 683 C CA . LEU A 1 89 ? 4.630 -5.692 4.685 1.00 96.50 89 LEU A CA 1
ATOM 684 C C . LEU A 1 89 ? 4.692 -7.156 5.135 1.00 96.50 89 LEU A C 1
ATOM 686 O O . LEU A 1 89 ? 4.174 -8.037 4.448 1.00 96.50 89 LEU A O 1
ATOM 690 N N . ASN A 1 90 ? 5.235 -7.415 6.326 1.00 96.56 90 ASN A N 1
ATOM 691 C CA . ASN A 1 90 ? 5.296 -8.762 6.897 1.00 96.56 90 ASN A CA 1
ATOM 692 C C . ASN A 1 90 ? 3.897 -9.348 7.129 1.00 96.56 90 ASN A C 1
ATOM 694 O O . ASN A 1 90 ? 3.676 -10.546 6.943 1.00 96.56 90 ASN A O 1
ATOM 698 N N . TYR A 1 91 ? 2.927 -8.520 7.517 1.00 97.00 91 TYR A N 1
ATOM 699 C CA . TYR A 1 91 ? 1.547 -8.944 7.720 1.00 97.00 91 TYR A CA 1
ATOM 700 C C . TYR A 1 91 ? 0.900 -9.426 6.418 1.00 97.00 91 TYR A C 1
ATOM 702 O O . TYR A 1 91 ? 0.294 -10.497 6.399 1.00 97.00 91 TYR A O 1
ATOM 710 N N . LEU A 1 92 ? 1.071 -8.671 5.328 1.00 96.88 92 LEU A N 1
ATOM 711 C CA . LEU A 1 92 ? 0.600 -9.045 3.993 1.00 96.88 92 LEU A CA 1
ATOM 712 C C . LEU A 1 92 ? 1.322 -10.297 3.470 1.00 96.88 92 LEU A C 1
ATOM 714 O O . LEU A 1 92 ? 0.672 -11.210 2.964 1.00 96.88 92 LEU A O 1
ATOM 718 N N . GLY A 1 93 ? 2.644 -10.383 3.656 1.00 95.62 93 GLY A N 1
ATOM 719 C CA . GLY A 1 93 ? 3.460 -11.526 3.223 1.00 95.62 93 GLY A CA 1
ATOM 720 C C . GLY A 1 93 ? 3.206 -12.822 4.011 1.00 95.62 93 GLY A C 1
ATOM 721 O O . GLY A 1 93 ? 3.315 -13.925 3.481 1.00 95.62 93 GLY A O 1
ATOM 722 N N . SER A 1 94 ? 2.800 -12.725 5.274 1.00 95.25 94 SER A N 1
ATOM 723 C CA . SER A 1 94 ? 2.452 -13.903 6.086 1.00 95.25 94 SER A CA 1
ATOM 724 C C . SER A 1 94 ? 1.002 -14.363 5.907 1.00 95.25 94 SER A C 1
ATOM 726 O O . SER A 1 94 ? 0.647 -15.450 6.363 1.00 95.25 94 SER A O 1
ATOM 728 N N . ARG A 1 95 ? 0.142 -13.555 5.269 1.00 95.12 95 ARG A N 1
ATOM 729 C CA . ARG A 1 95 ? -1.305 -13.813 5.166 1.00 95.12 95 ARG A CA 1
ATOM 730 C C . ARG A 1 95 ? -1.845 -13.510 3.757 1.00 95.12 95 ARG A C 1
ATOM 732 O O . ARG A 1 95 ? -2.699 -12.636 3.599 1.00 95.12 95 ARG A O 1
ATOM 739 N N . PRO A 1 96 ? -1.449 -14.273 2.722 1.00 92.31 96 PRO A N 1
ATOM 740 C CA . PRO A 1 96 ? -1.882 -14.023 1.341 1.00 92.31 96 PRO A CA 1
ATOM 741 C C . PRO A 1 96 ? -3.397 -14.196 1.118 1.00 92.31 96 PRO A C 1
ATOM 743 O O . PRO A 1 96 ? -3.949 -13.713 0.132 1.00 92.31 96 PRO A O 1
ATOM 746 N N . LYS A 1 97 ? -4.095 -14.864 2.046 1.00 93.12 97 LYS A N 1
ATOM 747 C CA . LYS A 1 97 ? -5.540 -15.149 1.987 1.00 93.12 97 LYS A CA 1
ATOM 748 C C . LYS A 1 97 ? -6.409 -14.156 2.772 1.00 93.12 97 LYS A C 1
ATOM 750 O O . LYS A 1 97 ? -7.560 -14.461 3.066 1.00 93.12 97 LYS A O 1
ATOM 755 N N . LEU A 1 98 ? -5.881 -12.981 3.132 1.00 95.25 98 LEU A N 1
ATOM 756 C CA . LEU A 1 98 ? -6.692 -11.910 3.726 1.00 95.25 98 LEU A CA 1
ATOM 757 C C . LEU A 1 98 ? -7.868 -11.548 2.817 1.00 95.25 98 LEU A C 1
ATOM 759 O O . LEU A 1 98 ? -7.707 -11.500 1.590 1.00 95.25 98 LEU A O 1
ATOM 763 N N . LEU A 1 99 ? -9.014 -11.231 3.433 1.00 96.06 99 LEU A N 1
ATOM 764 C CA . LEU A 1 99 ? -10.177 -10.727 2.708 1.00 96.06 99 LEU A CA 1
ATOM 765 C C . LEU A 1 99 ? -9.798 -9.472 1.901 1.00 96.06 99 LEU A C 1
ATOM 767 O O . LEU A 1 99 ? -9.038 -8.636 2.409 1.00 96.06 99 LEU A O 1
ATOM 771 N N . PRO A 1 100 ? -10.335 -9.301 0.677 1.00 95.56 100 PRO A N 1
ATOM 772 C CA . PRO A 1 100 ? -9.905 -8.241 -0.235 1.00 95.56 100 PRO A CA 1
ATOM 773 C C . PRO A 1 100 ? -9.954 -6.836 0.372 1.00 95.56 100 PRO A C 1
ATOM 775 O O . PRO A 1 100 ? -9.004 -6.073 0.232 1.00 95.56 100 PRO A O 1
ATOM 778 N N . PHE A 1 101 ? -11.008 -6.506 1.123 1.00 96.50 101 PHE A N 1
ATOM 779 C CA . PHE A 1 101 ? -11.149 -5.180 1.731 1.00 96.50 101 PHE A CA 1
ATOM 780 C C . PHE A 1 101 ? -10.131 -4.913 2.854 1.00 96.50 101 PHE A C 1
ATOM 782 O O . PHE A 1 101 ? -9.666 -3.786 3.008 1.00 96.50 101 PHE A O 1
ATOM 789 N N . VAL A 1 102 ? -9.741 -5.941 3.620 1.00 97.81 102 VAL A N 1
ATOM 790 C CA . VAL A 1 102 ? -8.702 -5.818 4.658 1.00 97.81 102 VAL A CA 1
ATOM 791 C C . VAL A 1 102 ? -7.340 -5.631 4.004 1.00 97.81 102 VAL A C 1
ATOM 793 O O . VAL A 1 102 ? -6.581 -4.741 4.385 1.00 97.81 102 VAL A O 1
ATOM 796 N N . ARG A 1 103 ? -7.051 -6.449 2.987 1.00 97.88 103 ARG A N 1
ATOM 797 C CA . ARG A 1 103 ? -5.834 -6.340 2.180 1.00 97.88 103 ARG A CA 1
ATOM 798 C C . ARG A 1 103 ? -5.708 -4.942 1.581 1.00 97.88 103 ARG A C 1
ATOM 800 O O . ARG A 1 103 ? -4.678 -4.308 1.777 1.00 97.88 103 ARG A O 1
ATOM 807 N N . GLN A 1 104 ? -6.764 -4.436 0.946 1.00 97.81 104 GLN A N 1
ATOM 808 C CA . GLN A 1 104 ? -6.761 -3.106 0.343 1.00 97.81 104 GLN A CA 1
ATOM 809 C C . GLN A 1 104 ? -6.501 -2.006 1.378 1.00 97.81 104 GLN A C 1
ATOM 811 O O . GLN A 1 104 ? -5.716 -1.100 1.120 1.00 97.81 104 GLN A O 1
ATOM 816 N N . ALA A 1 105 ? -7.096 -2.092 2.572 1.00 98.19 105 ALA A N 1
ATOM 817 C CA . ALA A 1 105 ? -6.859 -1.113 3.632 1.00 98.19 105 ALA A CA 1
ATOM 818 C C . ALA A 1 105 ? -5.396 -1.099 4.117 1.00 98.19 105 ALA A C 1
ATOM 820 O O . ALA A 1 105 ? -4.830 -0.030 4.354 1.00 98.19 105 ALA A O 1
ATOM 821 N N . LEU A 1 106 ? -4.765 -2.271 4.234 1.00 98.44 106 LEU A N 1
ATOM 822 C CA . LEU A 1 106 ? -3.350 -2.403 4.599 1.00 98.44 106 LEU A CA 1
ATOM 823 C C . LEU A 1 106 ? -2.417 -1.912 3.482 1.00 98.44 106 LEU A C 1
ATOM 825 O O . LEU A 1 106 ? -1.436 -1.223 3.757 1.00 98.44 106 LEU A O 1
ATOM 829 N N . ILE A 1 107 ? -2.743 -2.209 2.225 1.00 98.31 107 ILE A N 1
ATOM 830 C CA . ILE A 1 107 ? -2.002 -1.708 1.063 1.00 98.31 107 ILE A CA 1
ATOM 831 C C . ILE A 1 107 ? -2.106 -0.179 0.972 1.00 98.31 107 ILE A C 1
ATOM 833 O O . ILE A 1 107 ? -1.095 0.499 0.787 1.00 98.31 107 ILE A O 1
ATOM 837 N N . GLN A 1 108 ? -3.294 0.389 1.195 1.00 97.81 108 GLN A N 1
ATOM 838 C CA . GLN A 1 108 ? -3.475 1.840 1.242 1.00 97.81 108 GLN A CA 1
ATOM 839 C C . GLN A 1 108 ? -2.655 2.476 2.368 1.00 97.81 108 GLN A C 1
ATOM 841 O O . GLN A 1 108 ? -2.074 3.545 2.188 1.00 97.81 108 GLN A O 1
ATOM 846 N N . LEU A 1 109 ? -2.596 1.827 3.533 1.00 97.38 109 LEU A N 1
ATOM 847 C CA . LEU A 1 109 ? -1.758 2.255 4.649 1.00 97.38 109 LEU A CA 1
ATOM 848 C C . LEU A 1 109 ? -0.268 2.286 4.256 1.00 97.38 109 LEU A C 1
ATOM 850 O O . LEU A 1 109 ? 0.404 3.277 4.549 1.00 97.38 109 LEU A O 1
ATOM 854 N N . LEU A 1 110 ? 0.233 1.265 3.549 1.00 97.25 110 LEU A N 1
ATOM 855 C CA . LEU A 1 110 ? 1.604 1.254 3.018 1.00 97.25 110 LEU A CA 1
ATOM 856 C C . LEU A 1 110 ? 1.853 2.395 2.028 1.00 97.25 110 LEU A C 1
ATOM 858 O O . LEU A 1 110 ? 2.814 3.146 2.177 1.00 97.25 110 LEU A O 1
ATOM 862 N N . ALA A 1 111 ? 0.970 2.579 1.051 1.00 96.88 111 ALA A N 1
ATOM 863 C CA . ALA A 1 111 ? 1.098 3.666 0.085 1.00 96.88 111 ALA A CA 1
ATOM 864 C C . ALA A 1 111 ? 1.116 5.040 0.787 1.00 96.88 111 ALA A C 1
ATOM 866 O O . ALA A 1 111 ? 1.965 5.897 0.514 1.00 96.88 111 ALA A O 1
ATOM 867 N N . ARG A 1 112 ? 0.222 5.227 1.767 1.00 95.25 112 ARG A N 1
ATOM 868 C CA . ARG A 1 112 ? 0.096 6.461 2.547 1.00 95.25 112 ARG A CA 1
ATOM 869 C C . ARG A 1 112 ? 1.348 6.758 3.369 1.00 95.25 112 ARG A C 1
ATOM 871 O O . ARG A 1 112 ? 1.815 7.899 3.352 1.00 95.25 112 ARG A O 1
ATOM 878 N N . ILE A 1 113 ? 1.901 5.774 4.086 1.00 95.44 113 ILE A N 1
ATOM 879 C CA . ILE A 1 113 ? 3.105 5.993 4.903 1.00 95.44 113 ILE A CA 1
ATOM 880 C C . ILE A 1 113 ? 4.328 6.281 4.031 1.00 95.44 113 ILE A C 1
ATOM 882 O O . ILE A 1 113 ? 5.096 7.186 4.364 1.00 95.44 113 ILE A O 1
ATOM 886 N N . THR A 1 114 ? 4.451 5.600 2.889 1.00 96.19 114 THR A N 1
ATOM 887 C CA . THR A 1 114 ? 5.514 5.818 1.900 1.00 96.19 114 THR A CA 1
ATOM 888 C C . THR A 1 114 ? 5.479 7.242 1.359 1.00 96.19 114 THR A C 1
ATOM 890 O O . THR A 1 114 ? 6.486 7.945 1.412 1.00 96.19 114 THR A O 1
ATOM 893 N N . LYS A 1 115 ? 4.310 7.728 0.928 1.00 94.81 115 LYS A N 1
ATOM 894 C CA . LYS A 1 115 ? 4.149 9.110 0.455 1.00 94.81 115 LYS A CA 1
ATOM 895 C C . LYS A 1 115 ? 4.466 10.141 1.533 1.00 94.81 115 LYS A C 1
ATOM 897 O O . LYS A 1 115 ? 5.185 11.110 1.288 1.00 94.81 115 LYS A O 1
ATOM 902 N N . LEU A 1 116 ? 3.922 9.962 2.736 1.00 93.31 116 LEU A N 1
ATOM 903 C CA . LEU A 1 116 ? 4.080 10.940 3.816 1.00 93.31 116 LEU A CA 1
ATOM 904 C C . LEU A 1 116 ? 5.504 10.995 4.375 1.00 93.31 116 LEU A C 1
ATOM 906 O O . LEU A 1 116 ? 5.894 12.033 4.916 1.00 93.31 116 LEU A O 1
ATOM 910 N N . SER A 1 117 ? 6.265 9.919 4.185 1.00 94.81 117 SER A N 1
ATOM 911 C CA . SER A 1 117 ? 7.639 9.749 4.663 1.00 94.81 117 SER A CA 1
ATOM 912 C C . SER A 1 117 ? 8.646 9.714 3.505 1.00 94.81 117 SER A C 1
ATOM 914 O O . SER A 1 117 ? 9.781 9.292 3.685 1.00 94.81 117 SER A O 1
ATOM 916 N N . TRP A 1 118 ? 8.259 10.186 2.311 1.00 95.62 118 TRP A N 1
ATOM 917 C CA . TRP A 1 118 ? 9.061 10.097 1.079 1.00 95.62 118 TRP A CA 1
ATOM 918 C C . TRP A 1 118 ? 10.458 10.741 1.172 1.00 95.62 118 TRP A C 1
ATOM 920 O O . TRP A 1 118 ? 11.387 10.383 0.441 1.00 95.62 118 TRP A O 1
ATOM 930 N N . PHE A 1 119 ? 10.597 11.721 2.067 1.00 95.06 119 PHE A N 1
ATOM 931 C CA . PHE A 1 119 ? 11.843 12.436 2.345 1.00 95.06 119 PHE A CA 1
ATOM 932 C C . PHE A 1 119 ? 12.434 12.099 3.721 1.00 95.06 119 PHE A C 1
ATOM 934 O O . PHE A 1 119 ? 13.421 12.717 4.107 1.00 95.06 119 PHE A O 1
ATOM 941 N N . ASP A 1 120 ? 11.853 11.154 4.466 1.00 94.94 120 ASP A N 1
ATOM 942 C CA . ASP A 1 120 ? 12.421 10.723 5.740 1.00 94.94 120 ASP A CA 1
ATOM 943 C C . ASP A 1 120 ? 13.697 9.917 5.461 1.00 94.94 120 ASP A C 1
ATOM 945 O O . ASP A 1 120 ? 13.687 8.948 4.693 1.00 94.94 120 ASP A O 1
ATOM 949 N N . SER A 1 121 ? 14.801 10.328 6.085 1.00 94.12 121 SER A N 1
ATOM 950 C CA . SER A 1 121 ? 16.111 9.701 5.925 1.00 94.12 121 SER A CA 1
ATOM 951 C C . SER A 1 121 ? 16.613 9.083 7.228 1.00 94.12 121 SER A C 1
ATOM 953 O O . SER A 1 121 ? 16.468 9.679 8.296 1.00 94.12 121 SER A O 1
ATOM 955 N N . GLN A 1 122 ? 17.271 7.929 7.138 1.00 91.38 122 GLN A N 1
ATOM 956 C CA . GLN A 1 122 ? 18.071 7.353 8.222 1.00 91.38 122 GLN A CA 1
ATOM 957 C C . GLN A 1 122 ? 19.462 7.035 7.686 1.00 91.38 122 GLN A C 1
ATOM 959 O O . GLN A 1 122 ? 19.569 6.456 6.611 1.00 91.38 122 GLN A O 1
ATOM 964 N N . LYS A 1 123 ? 20.516 7.391 8.433 1.00 90.38 123 LYS A N 1
ATOM 965 C CA . LYS A 1 123 ? 21.914 7.158 8.019 1.00 90.38 123 LYS A CA 1
ATOM 966 C C . LYS A 1 123 ? 22.181 7.610 6.568 1.00 90.38 123 LYS A C 1
ATOM 968 O O . LYS A 1 123 ? 22.765 6.870 5.794 1.00 90.38 123 LYS A O 1
ATOM 973 N N . GLU A 1 124 ? 21.691 8.803 6.219 1.00 89.75 124 GLU A N 1
ATOM 974 C CA . GLU A 1 124 ? 21.832 9.433 4.890 1.00 89.75 124 GLU A CA 1
ATOM 975 C C . GLU A 1 124 ? 21.074 8.757 3.729 1.00 89.75 124 GLU A C 1
ATOM 977 O O . GLU A 1 124 ? 21.131 9.234 2.600 1.00 89.75 124 GLU A O 1
ATOM 982 N N . GLU A 1 125 ? 20.266 7.726 3.992 1.00 92.00 125 GLU A N 1
ATOM 983 C CA . GLU A 1 125 ? 19.446 7.069 2.971 1.00 92.00 125 GLU A CA 1
ATOM 984 C C . GLU A 1 125 ? 17.955 7.389 3.119 1.00 92.00 125 GLU A C 1
ATOM 986 O O . GLU A 1 125 ? 17.399 7.371 4.221 1.00 92.00 125 GLU A O 1
ATOM 991 N N . PHE A 1 126 ? 17.265 7.606 1.994 1.00 95.06 126 PHE A N 1
ATOM 992 C CA . PHE A 1 126 ? 15.807 7.745 1.957 1.00 95.06 126 PHE A CA 1
ATOM 993 C C . PHE A 1 126 ? 15.122 6.377 2.065 1.00 95.06 126 PHE A C 1
ATOM 995 O O . PHE A 1 126 ? 14.783 5.742 1.065 1.00 95.06 126 PHE A O 1
ATOM 1002 N N . VAL A 1 127 ? 14.901 5.922 3.297 1.00 94.12 127 VAL A N 1
ATOM 1003 C CA . VAL A 1 127 ? 14.462 4.549 3.597 1.00 94.12 127 VAL A CA 1
ATOM 1004 C C . VAL A 1 127 ? 13.114 4.162 2.977 1.00 94.12 127 VAL A C 1
ATOM 1006 O O . VAL A 1 127 ? 12.915 2.987 2.687 1.00 94.12 127 VAL A O 1
ATOM 1009 N N . PHE A 1 128 ? 12.213 5.118 2.717 1.00 95.12 128 PHE A N 1
ATOM 1010 C CA . PHE A 1 128 ? 10.897 4.868 2.101 1.00 95.12 128 PHE A CA 1
ATOM 1011 C C . PHE A 1 128 ? 10.912 4.823 0.568 1.00 95.12 128 PHE A C 1
ATOM 1013 O O . PHE A 1 128 ? 9.902 4.475 -0.037 1.00 95.12 128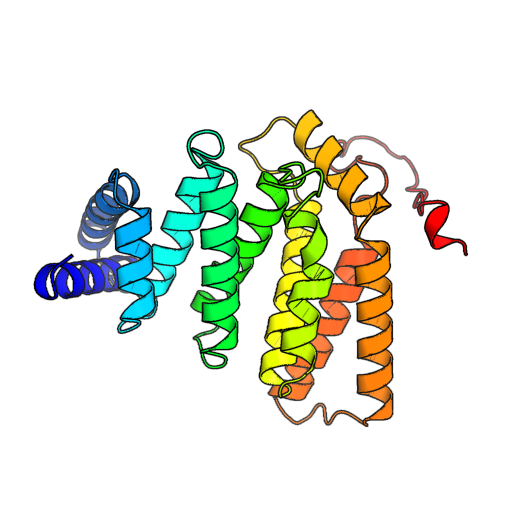 PHE A O 1
ATOM 1020 N N . ARG A 1 129 ? 12.038 5.139 -0.081 1.00 94.88 129 ARG A N 1
ATOM 1021 C CA . ARG A 1 129 ? 12.148 5.080 -1.549 1.00 94.88 129 ARG A CA 1
ATOM 1022 C C . ARG A 1 129 ? 12.472 3.685 -2.081 1.00 94.88 129 ARG A C 1
ATOM 1024 O O . ARG A 1 129 ? 12.497 3.492 -3.286 1.00 94.88 129 ARG A O 1
ATOM 1031 N N . LYS A 1 130 ? 12.669 2.711 -1.189 1.00 88.38 130 LYS A N 1
ATOM 1032 C CA . LYS A 1 130 ? 13.050 1.325 -1.506 1.00 88.38 130 LYS A CA 1
ATOM 1033 C C . LYS A 1 130 ? 11.853 0.383 -1.699 1.00 88.38 130 LYS A C 1
ATOM 1035 O O . LYS A 1 130 ? 12.000 -0.829 -1.589 1.00 88.38 130 LYS A O 1
ATOM 1040 N N . ILE A 1 131 ? 10.658 0.919 -1.969 1.00 84.12 131 ILE A N 1
ATOM 1041 C CA . ILE A 1 131 ? 9.431 0.113 -2.086 1.00 84.12 131 ILE A CA 1
ATOM 1042 C C . ILE A 1 131 ? 9.543 -0.943 -3.195 1.00 84.12 131 ILE A C 1
ATOM 1044 O O . ILE A 1 131 ? 9.081 -2.063 -3.028 1.00 84.12 131 ILE A O 1
ATOM 1048 N N . THR A 1 132 ? 10.216 -0.634 -4.305 1.00 86.69 132 THR A N 1
ATOM 1049 C CA . THR A 1 132 ? 10.458 -1.584 -5.402 1.00 86.69 132 THR A CA 1
ATOM 1050 C C . THR A 1 132 ? 11.305 -2.776 -4.956 1.00 86.69 132 THR A C 1
ATOM 1052 O O . THR A 1 132 ? 11.012 -3.903 -5.350 1.00 86.69 132 THR A O 1
ATOM 1055 N N . ASP A 1 133 ? 12.306 -2.560 -4.099 1.00 89.75 133 ASP A N 1
ATOM 1056 C CA . ASP A 1 133 ? 13.125 -3.638 -3.536 1.00 89.75 133 ASP A CA 1
ATOM 1057 C C . ASP A 1 133 ? 12.327 -4.513 -2.568 1.00 89.75 133 ASP A C 1
ATOM 1059 O O . ASP A 1 133 ? 12.436 -5.736 -2.612 1.00 89.75 133 ASP A O 1
ATOM 1063 N N . GLU A 1 134 ? 11.473 -3.902 -1.745 1.00 88.12 134 GLU A N 1
ATOM 1064 C CA . GLU A 1 134 ? 10.602 -4.614 -0.802 1.00 88.12 134 GLU A CA 1
ATOM 1065 C C . GLU A 1 134 ? 9.594 -5.526 -1.525 1.00 88.12 134 GLU A C 1
ATOM 1067 O O . GLU A 1 134 ? 9.294 -6.625 -1.054 1.00 88.12 134 GLU A O 1
ATOM 1072 N N . ILE A 1 135 ? 9.102 -5.114 -2.700 1.00 91.44 135 ILE A N 1
ATOM 1073 C CA . ILE A 1 135 ? 8.147 -5.902 -3.492 1.00 91.44 135 ILE A CA 1
ATOM 1074 C C . ILE A 1 135 ? 8.789 -7.100 -4.197 1.00 91.44 135 ILE A C 1
ATOM 1076 O O . ILE A 1 135 ? 8.102 -8.099 -4.417 1.00 91.44 135 ILE A O 1
ATOM 1080 N N . LYS A 1 136 ? 10.098 -7.081 -4.483 1.00 90.81 136 LYS A N 1
ATOM 1081 C CA . LYS A 1 136 ? 10.781 -8.218 -5.134 1.00 90.81 136 LYS A CA 1
ATOM 1082 C C . LYS A 1 136 ? 10.610 -9.532 -4.367 1.00 90.81 136 LYS A C 1
ATOM 1084 O O . LYS A 1 136 ? 10.550 -10.582 -4.996 1.00 90.81 136 LYS A O 1
ATOM 1089 N N . GLU A 1 137 ? 10.482 -9.495 -3.041 1.00 91.94 137 GLU A N 1
ATOM 1090 C CA . GLU A 1 137 ? 10.235 -10.704 -2.243 1.00 91.94 137 GLU A CA 1
ATOM 1091 C C . GLU A 1 137 ? 8.846 -11.313 -2.497 1.00 91.94 137 GLU A C 1
ATOM 1093 O O . GLU A 1 137 ? 8.719 -12.533 -2.576 1.00 91.94 137 GLU A O 1
ATOM 1098 N N . PHE A 1 138 ? 7.813 -10.492 -2.718 1.00 93.56 138 PHE A N 1
ATOM 1099 C CA . PHE A 1 138 ? 6.476 -10.975 -3.091 1.00 93.56 138 PHE A CA 1
ATOM 1100 C C . PHE A 1 138 ? 6.483 -11.649 -4.469 1.00 93.56 138 PHE A C 1
ATOM 1102 O O . PHE A 1 138 ? 5.812 -12.658 -4.683 1.00 93.56 138 PHE A O 1
ATOM 1109 N N . LEU A 1 139 ? 7.298 -11.138 -5.393 1.00 92.06 139 LEU A N 1
ATOM 1110 C CA . LEU A 1 139 ? 7.417 -11.668 -6.753 1.00 92.06 139 LEU A CA 1
ATOM 1111 C C . LEU A 1 139 ? 8.156 -13.020 -6.823 1.00 92.06 139 LEU A C 1
ATOM 1113 O O . LEU A 1 139 ? 8.157 -13.669 -7.865 1.00 92.06 139 LEU A O 1
ATOM 1117 N N . LYS A 1 140 ? 8.742 -13.504 -5.721 1.00 91.75 140 LYS A N 1
ATOM 1118 C CA . LYS A 1 140 ? 9.316 -14.862 -5.641 1.00 91.75 140 LYS A CA 1
ATOM 1119 C C . LYS A 1 140 ? 8.286 -15.934 -5.263 1.00 91.75 140 LYS A C 1
ATOM 1121 O O . LYS A 1 140 ? 8.598 -17.121 -5.327 1.00 91.75 140 LYS A O 1
ATOM 1126 N N . GLY A 1 141 ? 7.098 -15.528 -4.812 1.00 91.19 141 GLY A N 1
ATOM 1127 C CA . GLY A 1 141 ? 6.048 -16.425 -4.331 1.00 91.19 141 GLY A CA 1
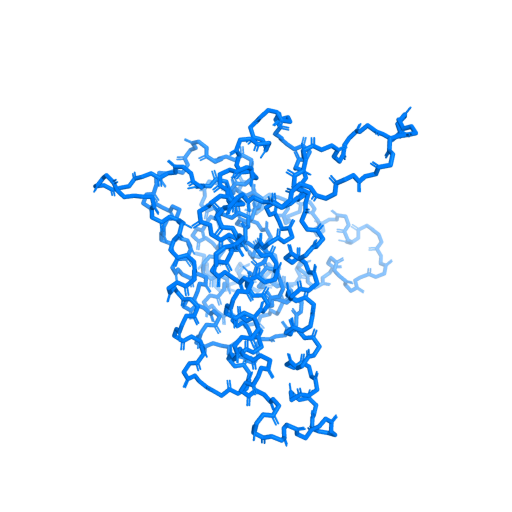ATOM 1128 C C . GLY A 1 141 ? 5.126 -16.964 -5.430 1.00 91.19 141 GLY A C 1
ATOM 1129 O O . GLY A 1 141 ? 5.426 -16.907 -6.620 1.00 91.19 141 GLY A O 1
ATOM 1130 N N . SER A 1 142 ? 3.972 -17.488 -5.008 1.00 92.62 142 SER A N 1
ATOM 1131 C CA . SER A 1 142 ? 2.874 -17.880 -5.901 1.00 92.62 142 SER A CA 1
ATOM 1132 C C . SER A 1 142 ? 2.164 -16.668 -6.528 1.00 92.62 142 SER A C 1
ATOM 1134 O O . SER A 1 142 ? 2.415 -15.518 -6.163 1.00 92.62 142 SER A O 1
ATOM 1136 N N . VAL A 1 143 ? 1.222 -16.927 -7.440 1.00 93.00 143 VAL A N 1
ATOM 1137 C CA . VAL A 1 143 ? 0.414 -15.893 -8.115 1.00 93.00 143 VAL A CA 1
ATOM 1138 C C . VAL A 1 143 ? -0.298 -14.976 -7.110 1.00 93.00 143 VAL A C 1
ATOM 1140 O O . VAL A 1 143 ? -0.377 -13.772 -7.330 1.00 93.00 143 VAL A O 1
ATOM 1143 N N . GLU A 1 144 ? -0.757 -15.491 -5.965 1.00 94.25 144 GLU A N 1
ATOM 1144 C CA . GLU A 1 144 ? -1.380 -14.664 -4.923 1.00 94.25 144 GLU A CA 1
ATOM 1145 C C . GLU A 1 144 ? -0.424 -13.612 -4.351 1.00 94.25 144 GLU A C 1
ATOM 1147 O O . GLU A 1 144 ? -0.838 -12.486 -4.070 1.00 94.25 144 GLU A O 1
ATOM 1152 N N . TYR A 1 145 ? 0.855 -13.960 -4.197 1.00 95.81 145 TYR A N 1
ATOM 1153 C CA . TYR A 1 145 ? 1.875 -13.019 -3.746 1.00 95.81 145 TYR A CA 1
ATOM 1154 C C . TYR A 1 145 ? 2.199 -11.981 -4.814 1.00 95.81 145 TYR A C 1
ATOM 1156 O O . TYR A 1 145 ? 2.350 -10.805 -4.485 1.00 95.81 145 TYR A O 1
ATOM 1164 N N . TRP A 1 146 ? 2.216 -12.384 -6.086 1.00 95.62 146 TRP A N 1
ATOM 1165 C CA . TRP A 1 146 ? 2.367 -11.455 -7.203 1.00 95.62 146 TRP A CA 1
ATOM 1166 C C . TRP A 1 146 ? 1.246 -10.424 -7.228 1.00 95.62 146 TRP A C 1
ATOM 1168 O O . TRP A 1 146 ? 1.528 -9.231 -7.297 1.00 95.62 146 TRP A O 1
ATOM 1178 N N . ILE A 1 147 ? -0.009 -10.865 -7.091 1.00 96.38 147 ILE A N 1
ATOM 1179 C CA . ILE A 1 147 ? -1.175 -9.973 -7.017 1.00 96.38 147 ILE A CA 1
ATOM 1180 C C . ILE A 1 147 ? -0.976 -8.936 -5.907 1.00 96.38 147 ILE A C 1
ATOM 1182 O O . ILE A 1 147 ? -1.131 -7.745 -6.151 1.00 96.38 147 ILE A O 1
ATOM 1186 N N . ILE A 1 148 ? -0.579 -9.364 -4.703 1.00 97.62 148 ILE A N 1
ATOM 1187 C CA . ILE A 1 148 ? -0.336 -8.446 -3.578 1.00 97.62 148 ILE A CA 1
ATOM 1188 C C . ILE A 1 148 ? 0.786 -7.453 -3.907 1.00 97.62 148 ILE A C 1
ATOM 1190 O O . ILE A 1 148 ? 0.624 -6.255 -3.680 1.00 97.62 148 ILE A O 1
ATOM 1194 N N . GLY A 1 149 ? 1.907 -7.928 -4.455 1.00 97.38 149 GLY A N 1
ATOM 1195 C CA . GLY A 1 149 ? 3.040 -7.076 -4.818 1.00 97.38 149 GLY A CA 1
ATOM 1196 C C . GLY A 1 149 ? 2.667 -6.010 -5.850 1.00 97.38 149 GLY A C 1
ATOM 1197 O O . GLY A 1 149 ? 2.960 -4.827 -5.662 1.00 97.38 149 GLY A O 1
ATOM 1198 N N . VAL A 1 150 ? 1.949 -6.410 -6.900 1.00 97.50 150 VAL A N 1
ATOM 1199 C CA . VAL A 1 150 ? 1.470 -5.510 -7.958 1.00 97.50 150 VAL A CA 1
ATOM 1200 C C . VAL A 1 150 ? 0.441 -4.518 -7.411 1.00 97.50 150 VAL A C 1
ATOM 1202 O O . VAL A 1 150 ? 0.548 -3.324 -7.690 1.00 97.50 150 VAL A O 1
ATOM 1205 N N . GLN A 1 151 ? -0.486 -4.957 -6.554 1.00 97.94 151 GLN A N 1
ATOM 1206 C CA . GLN A 1 151 ? -1.449 -4.075 -5.882 1.00 97.94 151 GLN A CA 1
ATOM 1207 C C . GLN A 1 151 ? -0.763 -3.016 -5.005 1.00 97.94 151 GLN A C 1
ATOM 1209 O O . GLN A 1 151 ? -1.218 -1.868 -4.968 1.00 97.94 151 GLN A O 1
ATOM 1214 N N . ILE A 1 152 ? 0.346 -3.358 -4.331 1.00 98.19 152 ILE A N 1
ATOM 1215 C CA . ILE A 1 152 ? 1.126 -2.389 -3.544 1.00 98.19 152 ILE A CA 1
ATOM 1216 C C . ILE A 1 152 ? 1.746 -1.326 -4.450 1.00 98.19 152 ILE A C 1
ATOM 1218 O O . ILE A 1 152 ? 1.618 -0.134 -4.155 1.00 98.19 152 ILE A O 1
ATOM 1222 N N . LEU A 1 153 ? 2.377 -1.727 -5.557 1.00 98.06 153 LEU A N 1
ATOM 1223 C CA . LEU A 1 153 ? 2.954 -0.779 -6.513 1.00 98.06 153 LEU A CA 1
ATOM 1224 C C . LEU A 1 153 ? 1.869 0.109 -7.127 1.00 98.06 153 LEU A C 1
ATOM 1226 O O . LEU A 1 153 ? 2.003 1.330 -7.119 1.00 98.06 153 LEU A O 1
ATOM 1230 N N . SER A 1 154 ? 0.765 -0.494 -7.570 1.00 98.06 154 SER A N 1
ATOM 1231 C CA . SER A 1 154 ? -0.352 0.196 -8.219 1.00 98.06 154 SER A CA 1
ATOM 1232 C C . SER A 1 154 ? -0.965 1.244 -7.290 1.00 98.06 154 SER A C 1
ATOM 1234 O O . SER A 1 154 ? -1.034 2.427 -7.632 1.00 98.06 154 SER A O 1
ATOM 1236 N N . THR A 1 155 ? -1.281 0.850 -6.052 1.00 98.06 155 THR A N 1
ATOM 1237 C CA . THR A 1 155 ? -1.802 1.773 -5.035 1.00 98.06 155 THR A CA 1
ATOM 1238 C C . THR A 1 155 ? -0.786 2.861 -4.676 1.00 98.06 155 THR A C 1
ATOM 1240 O O . THR A 1 155 ? -1.174 4.007 -4.456 1.00 98.06 155 THR A O 1
ATOM 1243 N N . THR A 1 156 ? 0.515 2.548 -4.652 1.00 97.75 156 THR A N 1
ATOM 1244 C CA . THR A 1 156 ? 1.568 3.543 -4.385 1.00 97.75 156 THR A CA 1
ATOM 1245 C C . THR A 1 156 ? 1.641 4.591 -5.491 1.00 97.75 156 THR A C 1
ATOM 1247 O O . THR A 1 156 ? 1.675 5.780 -5.181 1.00 97.75 156 THR A O 1
ATOM 1250 N N . VAL A 1 157 ? 1.605 4.183 -6.765 1.00 97.56 157 VAL A N 1
ATOM 1251 C CA . VAL A 1 157 ? 1.586 5.109 -7.910 1.00 97.56 157 VAL A CA 1
ATOM 1252 C C . VAL A 1 157 ? 0.363 6.027 -7.834 1.00 97.56 157 VAL A C 1
ATOM 1254 O O . VAL A 1 157 ? 0.516 7.248 -7.896 1.00 97.56 157 VAL A O 1
ATOM 1257 N N . CYS A 1 158 ? -0.834 5.475 -7.601 1.00 96.12 158 CYS A N 1
ATOM 1258 C CA . CYS A 1 158 ? -2.051 6.274 -7.431 1.00 96.12 158 CYS A CA 1
ATOM 1259 C C . CYS A 1 158 ? -1.952 7.255 -6.257 1.00 96.12 158 CYS A C 1
ATOM 1261 O O . CYS A 1 158 ? -2.258 8.436 -6.406 1.00 96.12 158 CYS A O 1
ATOM 1263 N N . GLU A 1 159 ? -1.515 6.789 -5.087 1.00 95.31 159 GLU A N 1
ATOM 1264 C CA . GLU A 1 159 ? -1.409 7.626 -3.893 1.00 95.31 159 GLU A CA 1
ATOM 1265 C C . GLU A 1 159 ? -0.380 8.747 -4.102 1.00 95.31 159 GLU A C 1
ATOM 1267 O O . GLU A 1 159 ? -0.630 9.870 -3.669 1.00 95.31 159 GLU A O 1
ATOM 1272 N N . MET A 1 160 ? 0.732 8.503 -4.807 1.00 94.88 160 MET A N 1
ATOM 1273 C CA . MET A 1 160 ? 1.711 9.541 -5.165 1.00 94.88 160 MET A CA 1
ATOM 1274 C C . MET A 1 160 ? 1.142 10.582 -6.132 1.00 94.88 160 MET A C 1
ATOM 1276 O O . MET A 1 160 ? 1.473 11.761 -5.995 1.00 94.88 160 MET A O 1
ATOM 1280 N N . ASN A 1 161 ? 0.270 10.159 -7.050 1.00 92.6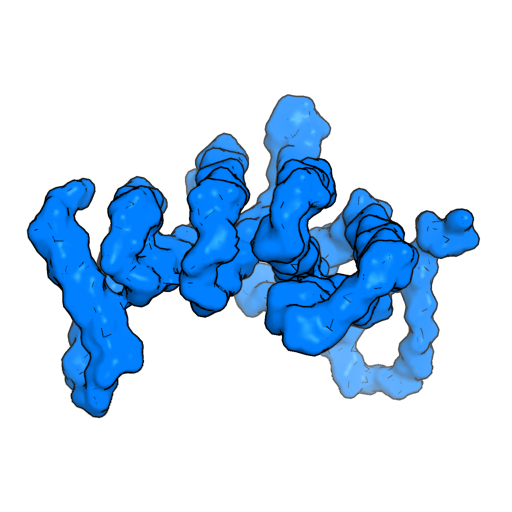9 161 ASN A N 1
ATOM 1281 C CA . ASN A 1 161 ? -0.344 11.020 -8.060 1.00 92.69 161 ASN A CA 1
ATOM 1282 C C . ASN A 1 161 ? -1.509 11.869 -7.512 1.00 92.69 161 ASN A C 1
ATOM 1284 O O . ASN A 1 161 ? -1.783 12.954 -8.006 1.00 92.69 161 ASN A O 1
ATOM 1288 N N . GLN A 1 162 ? -2.201 11.408 -6.467 1.00 88.12 162 GLN A N 1
ATOM 1289 C CA . GLN A 1 162 ? -3.375 12.101 -5.926 1.00 88.12 162 GLN A CA 1
ATOM 1290 C C . GLN A 1 162 ? -3.001 13.179 -4.901 1.00 88.12 162 GLN A C 1
ATOM 1292 O O . GLN A 1 162 ? -2.267 12.921 -3.944 1.00 88.12 162 GLN A O 1
ATOM 1297 N N . ALA A 1 163 ? -3.562 14.383 -5.012 1.00 79.88 163 ALA A N 1
ATOM 1298 C CA . ALA A 1 163 ? -3.424 15.395 -3.968 1.00 79.88 163 ALA A CA 1
ATOM 1299 C C . ALA A 1 163 ? -4.205 14.982 -2.703 1.00 79.88 163 ALA A C 1
ATOM 1301 O O . ALA A 1 163 ? -5.369 14.597 -2.761 1.00 79.88 163 ALA A O 1
ATOM 1302 N N . SER A 1 164 ? -3.573 15.066 -1.529 1.00 72.00 164 SER A N 1
ATOM 1303 C CA . SER A 1 164 ? -4.246 14.792 -0.251 1.00 72.00 164 SER A CA 1
ATOM 1304 C C . SER A 1 164 ? -4.834 16.085 0.320 1.00 72.00 164 SER A C 1
ATOM 1306 O O . SER A 1 164 ? -4.099 17.055 0.495 1.00 72.00 164 SER A O 1
ATOM 1308 N N . SER A 1 165 ? -6.115 16.081 0.704 1.00 65.19 165 SER A N 1
ATOM 1309 C CA . SER A 1 165 ? -6.821 17.255 1.261 1.00 65.19 165 SER A CA 1
ATOM 1310 C C . SER A 1 165 ? -6.194 17.835 2.537 1.00 65.19 165 SER A C 1
ATOM 1312 O O . SER A 1 165 ? -6.432 18.985 2.887 1.00 65.19 165 SER A O 1
ATOM 1314 N N . CYS A 1 166 ? -5.363 17.060 3.23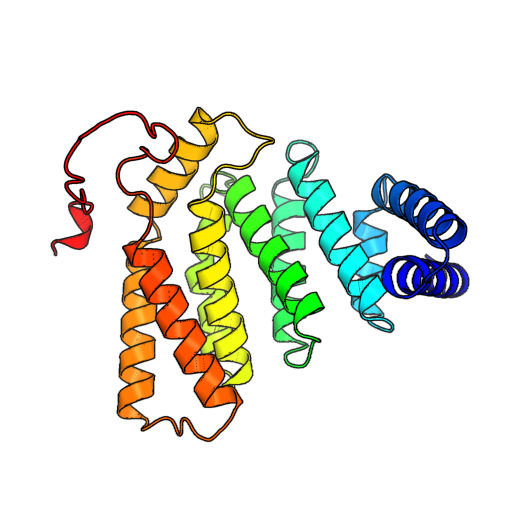6 1.00 60.38 166 CYS A N 1
ATOM 1315 C CA . CYS A 1 166 ? -4.699 17.467 4.473 1.00 60.38 166 CYS A CA 1
ATOM 1316 C C . CYS A 1 166 ? -3.336 18.160 4.278 1.00 60.38 166 CYS A C 1
ATOM 1318 O O . CYS A 1 166 ? -2.674 18.474 5.271 1.00 60.38 166 CYS A O 1
ATOM 1320 N N . ARG A 1 167 ? -2.856 18.365 3.040 1.00 69.88 167 ARG A N 1
ATOM 1321 C CA . ARG A 1 167 ? -1.523 18.937 2.764 1.00 69.88 167 ARG A CA 1
ATOM 1322 C C . ARG A 1 167 ? -1.595 20.095 1.775 1.00 69.88 167 ARG A C 1
ATOM 1324 O O . ARG A 1 167 ? -2.447 20.130 0.900 1.00 69.88 167 ARG A O 1
ATOM 1331 N N . SER A 1 168 ? -0.628 21.008 1.876 1.00 82.25 168 SER A N 1
ATOM 1332 C CA . SER A 1 168 ? -0.445 22.040 0.857 1.00 82.25 168 SER A CA 1
ATOM 1333 C C . SER A 1 168 ? -0.090 21.414 -0.495 1.00 82.25 168 SER A C 1
ATOM 1335 O O . SER A 1 168 ? 0.723 20.483 -0.567 1.00 82.25 168 SER A O 1
ATOM 1337 N N . LEU A 1 169 ? -0.653 21.976 -1.567 1.00 83.44 169 LEU A N 1
ATOM 1338 C CA . LEU A 1 169 ? -0.383 21.558 -2.946 1.00 83.44 169 LEU A CA 1
ATOM 1339 C C . LEU A 1 169 ? 1.118 21.586 -3.267 1.00 83.44 169 LEU A C 1
ATOM 1341 O O . LEU A 1 169 ? 1.628 20.673 -3.906 1.00 83.44 169 LEU A O 1
ATOM 1345 N N . THR A 1 170 ? 1.862 22.557 -2.731 1.00 86.19 170 THR A N 1
ATOM 1346 C CA . THR A 1 170 ? 3.320 22.655 -2.902 1.00 86.19 170 THR A CA 1
ATOM 1347 C C . THR A 1 170 ? 4.063 21.420 -2.391 1.00 86.19 170 THR A C 1
ATOM 1349 O O . THR A 1 170 ? 4.958 20.917 -3.070 1.00 86.19 170 THR A O 1
ATOM 1352 N N . LYS A 1 171 ? 3.705 20.891 -1.207 1.00 87.00 171 LYS A N 1
ATOM 1353 C CA . LYS A 1 171 ? 4.369 19.681 -0.694 1.00 87.00 171 LYS A CA 1
ATOM 1354 C C . LYS A 1 171 ? 3.985 18.458 -1.519 1.00 87.00 171 LYS A C 1
ATOM 1356 O O . LYS A 1 171 ? 4.847 17.620 -1.762 1.00 87.00 171 LYS A O 1
ATOM 1361 N N . HIS A 1 172 ? 2.722 18.359 -1.931 1.00 89.38 172 HIS A N 1
ATOM 1362 C CA . HIS A 1 172 ? 2.283 17.278 -2.805 1.00 89.38 172 HIS A CA 1
ATOM 1363 C C . HIS A 1 172 ? 3.069 17.277 -4.122 1.00 89.38 172 HIS A C 1
ATOM 1365 O O . HIS A 1 172 ? 3.705 16.268 -4.412 1.00 89.38 172 HIS A O 1
ATOM 1371 N N . ARG A 1 173 ? 3.141 18.414 -4.830 1.00 89.00 173 ARG A N 1
ATOM 1372 C CA . ARG A 1 173 ? 3.924 18.554 -6.071 1.00 89.00 173 ARG A CA 1
ATOM 1373 C C . ARG A 1 173 ? 5.387 18.164 -5.866 1.00 89.00 173 ARG A C 1
ATOM 1375 O O . ARG A 1 173 ? 5.915 17.377 -6.635 1.00 89.00 173 ARG A O 1
ATOM 1382 N N . LYS A 1 174 ? 6.024 18.612 -4.775 1.00 91.75 174 LYS A N 1
ATOM 1383 C CA . LYS A 1 174 ? 7.412 18.226 -4.456 1.00 91.75 174 LYS A CA 1
ATOM 1384 C C . LYS A 1 174 ? 7.593 16.707 -4.308 1.00 91.75 174 LYS A C 1
ATOM 1386 O O . LYS A 1 174 ? 8.598 16.172 -4.769 1.00 91.75 174 LYS A O 1
ATOM 1391 N N . ILE A 1 175 ? 6.661 16.021 -3.639 1.00 93.44 175 ILE A N 1
ATOM 1392 C CA . ILE A 1 175 ? 6.702 14.556 -3.497 1.00 93.44 175 ILE A CA 1
ATOM 1393 C C . ILE A 1 175 ? 6.479 13.894 -4.860 1.00 93.44 175 ILE A C 1
ATOM 1395 O O . ILE A 1 175 ? 7.299 13.075 -5.257 1.00 93.44 175 ILE A O 1
ATOM 1399 N N . ALA A 1 176 ? 5.421 14.282 -5.577 1.00 93.12 176 ALA A N 1
ATOM 1400 C CA . ALA A 1 176 ? 5.050 13.708 -6.867 1.00 93.12 176 ALA A CA 1
ATOM 1401 C C . ALA A 1 176 ? 6.166 13.863 -7.913 1.00 93.12 176 ALA A C 1
ATOM 1403 O O . ALA A 1 176 ? 6.557 12.872 -8.523 1.00 93.12 176 ALA A O 1
ATOM 1404 N N . SER A 1 177 ? 6.760 15.056 -8.050 1.00 91.75 177 SER A N 1
ATOM 1405 C CA . SER A 1 177 ? 7.904 15.272 -8.947 1.00 91.75 177 SER A CA 1
ATOM 1406 C C . SER A 1 177 ? 9.102 14.417 -8.542 1.00 91.75 177 SER A C 1
ATOM 1408 O O . SER A 1 177 ? 9.678 13.737 -9.380 1.00 91.75 177 SER A O 1
ATOM 1410 N N . SER A 1 178 ? 9.437 14.361 -7.248 1.00 94.31 178 SER A N 1
ATOM 1411 C CA . SER A 1 178 ? 10.537 13.503 -6.799 1.00 94.31 178 SER A CA 1
ATOM 1412 C C . SER A 1 178 ? 10.260 12.020 -7.047 1.00 94.31 178 SER A C 1
ATOM 1414 O O . SER A 1 178 ? 11.203 11.304 -7.345 1.00 94.31 178 SER A O 1
ATOM 1416 N N . PHE A 1 179 ? 9.023 11.545 -6.892 1.00 95.50 179 PHE A N 1
ATOM 1417 C CA . PHE A 1 179 ? 8.644 10.156 -7.161 1.00 95.50 179 PHE A CA 1
ATOM 1418 C C . PHE A 1 179 ? 8.739 9.820 -8.651 1.00 95.50 179 PHE A C 1
ATOM 1420 O O . PHE A 1 179 ? 9.333 8.806 -9.019 1.00 95.50 179 PHE A O 1
ATOM 1427 N N . ARG A 1 180 ? 8.218 10.710 -9.5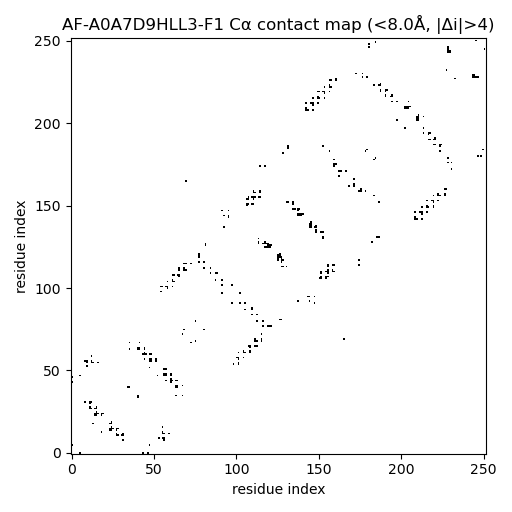01 1.00 93.19 180 ARG A N 1
ATOM 1428 C CA . ARG A 1 180 ? 8.323 10.632 -10.961 1.00 93.19 180 ARG A CA 1
ATOM 1429 C C . ARG A 1 180 ? 9.776 10.483 -11.412 1.00 93.19 180 ARG A C 1
ATOM 1431 O O . ARG A 1 180 ? 10.070 9.616 -12.228 1.00 93.19 180 ARG A O 1
ATOM 1438 N N . ASP A 1 181 ? 10.666 11.295 -10.848 1.00 91.06 181 ASP A N 1
ATOM 1439 C CA . ASP A 1 181 ? 12.054 11.384 -11.302 1.00 91.06 181 ASP A CA 1
ATOM 1440 C C . ASP A 1 181 ? 12.932 10.217 -10.809 1.00 91.06 181 ASP A C 1
ATOM 1442 O O . ASP A 1 181 ? 13.923 9.902 -11.460 1.00 91.06 181 ASP A O 1
ATOM 1446 N N . VAL A 1 182 ? 12.599 9.576 -9.675 1.00 93.00 182 VAL A N 1
ATOM 1447 C CA . VAL A 1 182 ? 13.494 8.586 -9.027 1.00 93.00 182 VAL A CA 1
ATOM 1448 C C . VAL A 1 182 ? 12.925 7.174 -8.874 1.00 93.00 182 VAL A C 1
ATOM 1450 O O . VAL A 1 182 ? 13.658 6.300 -8.430 1.00 93.00 182 VAL A O 1
ATOM 1453 N N . ALA A 1 183 ? 11.634 6.946 -9.136 1.00 94.62 183 ALA A N 1
ATOM 1454 C CA . ALA A 1 183 ? 11.004 5.646 -8.868 1.00 94.62 183 ALA A CA 1
ATOM 1455 C C . ALA A 1 183 ? 9.960 5.222 -9.909 1.00 94.62 183 ALA A C 1
ATOM 1457 O O . ALA A 1 183 ? 9.806 4.030 -10.165 1.00 94.62 183 ALA A O 1
ATOM 1458 N N . LEU A 1 184 ? 9.228 6.167 -10.510 1.00 95.75 184 LEU A N 1
ATOM 1459 C CA . LEU A 1 184 ? 8.125 5.831 -11.415 1.00 95.75 184 LEU A CA 1
ATOM 1460 C C . LEU A 1 184 ? 8.590 5.033 -12.646 1.00 95.75 184 LEU A C 1
ATOM 1462 O O . LEU A 1 184 ? 7.886 4.114 -13.059 1.00 95.75 184 LEU A O 1
ATOM 1466 N N . TYR A 1 185 ? 9.769 5.354 -13.194 1.00 93.69 185 TYR A N 1
ATOM 1467 C CA . TYR A 1 185 ? 10.331 4.635 -14.343 1.00 93.69 185 TYR A CA 1
ATOM 1468 C C . TYR A 1 185 ? 10.592 3.165 -14.022 1.00 93.69 185 TYR A C 1
ATOM 1470 O O . TYR A 1 185 ? 10.111 2.283 -14.725 1.00 93.69 185 TYR A O 1
ATOM 1478 N N . ASP A 1 186 ? 11.280 2.899 -12.912 1.00 94.19 186 ASP A N 1
ATOM 1479 C CA . ASP A 1 186 ? 11.614 1.539 -12.488 1.00 94.19 186 ASP A CA 1
ATOM 1480 C C . ASP A 1 186 ? 10.352 0.702 -12.252 1.00 94.19 186 ASP A C 1
ATOM 1482 O O . ASP A 1 186 ? 10.299 -0.472 -12.618 1.00 94.19 186 ASP A O 1
ATOM 1486 N N . ILE A 1 187 ? 9.304 1.314 -11.688 1.00 96.75 187 ILE A N 1
ATOM 1487 C CA . ILE A 1 187 ? 7.996 0.670 -11.510 1.00 96.75 187 ILE A CA 1
ATOM 1488 C C . ILE A 1 187 ? 7.352 0.358 -12.868 1.00 96.75 187 ILE A C 1
ATOM 1490 O O . ILE A 1 187 ? 6.822 -0.739 -13.054 1.00 96.75 187 ILE A O 1
ATOM 1494 N N . PHE A 1 188 ? 7.413 1.287 -13.825 1.00 96.19 188 PHE A N 1
ATOM 1495 C CA . PHE A 1 188 ? 6.888 1.076 -15.173 1.00 96.19 188 PHE A CA 1
ATOM 1496 C C . PHE A 1 188 ? 7.622 -0.063 -15.894 1.00 96.19 188 PHE A C 1
ATOM 1498 O O . PHE A 1 188 ? 6.974 -0.993 -16.377 1.00 96.19 188 PHE A O 1
ATOM 1505 N N . ILE A 1 189 ? 8.958 -0.061 -15.893 1.00 95.56 189 ILE A N 1
ATOM 1506 C CA . ILE A 1 189 ? 9.774 -1.120 -16.506 1.00 95.56 189 ILE A CA 1
ATOM 1507 C C . ILE A 1 189 ? 9.527 -2.475 -15.842 1.00 95.56 189 ILE A C 1
ATOM 1509 O O . ILE A 1 189 ? 9.388 -3.487 -16.538 1.00 95.56 189 ILE A O 1
ATOM 1513 N N . LEU A 1 190 ? 9.402 -2.509 -14.512 1.00 95.44 190 LEU A N 1
ATOM 1514 C CA . LEU A 1 190 ? 9.016 -3.718 -13.792 1.00 95.44 190 LEU A CA 1
ATOM 1515 C C . LEU A 1 190 ? 7.634 -4.215 -14.243 1.00 95.44 190 LEU A C 1
ATOM 1517 O O . LEU A 1 190 ? 7.489 -5.401 -14.528 1.00 95.44 190 LEU A O 1
ATOM 1521 N N . SER A 1 191 ? 6.642 -3.327 -14.380 1.00 96.56 191 SER A N 1
ATOM 1522 C CA . SER A 1 191 ? 5.300 -3.700 -14.853 1.00 96.56 191 SER A CA 1
ATOM 1523 C C . SER A 1 191 ? 5.326 -4.311 -16.261 1.00 96.56 191 SER A C 1
ATOM 1525 O O . SER A 1 191 ? 4.732 -5.364 -16.484 1.00 96.56 191 SER A O 1
ATOM 1527 N N . CYS A 1 192 ? 6.101 -3.727 -17.182 1.00 96.88 192 CYS A N 1
ATOM 1528 C CA . CYS A 1 192 ? 6.283 -4.242 -18.539 1.00 96.88 192 CYS A CA 1
ATOM 1529 C C . CYS A 1 192 ? 6.997 -5.599 -18.547 1.00 96.88 192 CYS A C 1
ATOM 1531 O O . CYS A 1 192 ? 6.623 -6.496 -19.302 1.00 96.88 192 CYS A O 1
ATOM 1533 N N . SER A 1 193 ? 8.002 -5.767 -17.686 1.00 95.69 193 SER A N 1
ATOM 1534 C CA . SER A 1 193 ? 8.742 -7.025 -17.551 1.00 95.69 193 SER A CA 1
ATOM 1535 C C . SER A 1 193 ? 7.837 -8.147 -17.040 1.00 95.69 193 SER A C 1
ATOM 1537 O O . SER A 1 193 ? 7.831 -9.237 -17.608 1.00 95.69 193 SER A O 1
ATOM 1539 N N . LEU A 1 194 ? 7.007 -7.861 -16.032 1.00 94.69 194 LEU A N 1
ATOM 1540 C CA . LEU A 1 194 ? 6.036 -8.814 -15.492 1.00 94.69 194 LEU A CA 1
ATOM 1541 C C . LEU A 1 194 ? 4.928 -9.152 -16.500 1.00 94.69 194 LEU A C 1
ATOM 1543 O O . LEU A 1 194 ? 4.533 -10.311 -16.591 1.00 94.69 194 LEU A O 1
ATOM 1547 N N . LEU A 1 195 ? 4.455 -8.181 -17.293 1.00 95.44 195 LEU A N 1
ATOM 1548 C CA . LEU A 1 195 ? 3.513 -8.427 -18.395 1.00 95.44 195 LEU A CA 1
ATOM 1549 C C . LEU A 1 195 ? 4.116 -9.341 -19.468 1.00 95.44 195 LEU A C 1
ATOM 1551 O O . LEU A 1 195 ? 3.448 -10.257 -19.948 1.00 95.44 195 LEU A O 1
ATOM 1555 N N . LYS A 1 196 ? 5.384 -9.120 -19.829 1.00 95.12 196 LYS A N 1
ATOM 1556 C CA . LYS A 1 196 ? 6.099 -9.972 -20.783 1.00 95.12 196 LYS A CA 1
ATOM 1557 C C . LYS A 1 196 ? 6.266 -11.392 -20.243 1.00 95.12 196 LYS A C 1
ATOM 1559 O O . LYS A 1 196 ? 5.962 -12.344 -20.952 1.00 95.12 196 LYS A O 1
ATOM 1564 N N . GLU A 1 197 ? 6.674 -11.539 -18.986 1.00 93.00 197 GLU A N 1
ATOM 1565 C CA . GLU A 1 197 ? 6.812 -12.848 -18.344 1.00 93.00 197 GLU A CA 1
ATOM 1566 C C . GLU A 1 197 ? 5.465 -13.584 -18.249 1.00 93.00 197 GLU A C 1
ATOM 1568 O O . GLU A 1 197 ? 5.377 -14.779 -18.528 1.00 93.00 197 GLU A O 1
ATOM 1573 N N . ALA A 1 198 ? 4.393 -12.865 -17.912 1.00 90.19 198 ALA A N 1
ATOM 1574 C CA . ALA A 1 198 ? 3.026 -13.372 -17.928 1.00 90.19 198 ALA A CA 1
ATOM 1575 C C . ALA A 1 198 ? 2.599 -13.868 -19.322 1.00 90.19 198 ALA A C 1
ATOM 1577 O O . ALA A 1 198 ? 1.976 -14.924 -19.455 1.00 90.19 198 ALA A O 1
ATOM 1578 N N . PHE A 1 199 ? 2.952 -13.128 -20.371 1.00 88.88 199 PHE A N 1
ATOM 1579 C CA . PHE A 1 199 ? 2.678 -13.524 -21.748 1.00 88.88 199 PHE A CA 1
ATOM 1580 C C . PHE A 1 199 ? 3.466 -14.780 -22.152 1.00 88.88 199 PHE A C 1
ATOM 1582 O O . PHE A 1 199 ? 2.881 -15.731 -22.670 1.00 88.88 199 PHE A O 1
ATOM 1589 N N . GLU A 1 200 ? 4.769 -14.819 -21.862 1.00 91.94 200 GLU A N 1
ATOM 1590 C CA . GLU A 1 200 ? 5.658 -15.948 -22.178 1.00 91.94 200 GLU A CA 1
ATOM 1591 C C . GLU A 1 200 ? 5.271 -17.234 -21.435 1.00 91.94 200 GLU A C 1
ATOM 1593 O O . GLU A 1 200 ? 5.395 -18.331 -21.977 1.00 91.94 200 GLU A O 1
ATOM 1598 N N . LYS A 1 201 ? 4.746 -17.116 -20.210 1.00 88.94 201 LYS A N 1
ATOM 1599 C CA . LYS A 1 201 ? 4.236 -18.249 -19.424 1.00 88.94 201 LYS A CA 1
ATOM 1600 C C . LYS A 1 201 ? 2.858 -18.744 -19.866 1.00 88.94 201 LYS A C 1
ATOM 1602 O O . LYS A 1 201 ? 2.355 -19.691 -19.265 1.00 88.94 201 LYS A O 1
ATOM 1607 N N . HIS A 1 202 ? 2.250 -18.128 -20.883 1.00 87.44 202 HIS A N 1
ATOM 1608 C CA . HIS A 1 202 ? 0.907 -18.454 -21.362 1.00 87.44 202 HIS A CA 1
ATOM 1609 C C . HIS A 1 202 ? -0.119 -18.521 -20.221 1.00 87.44 202 HIS A C 1
ATOM 1611 O O . HIS A 1 202 ? -0.806 -19.530 -20.050 1.00 87.44 202 HIS A O 1
ATOM 1617 N N . ILE A 1 203 ? -0.202 -17.446 -19.425 1.00 87.50 203 ILE A N 1
ATOM 1618 C CA . ILE A 1 203 ? -1.171 -17.336 -18.328 1.00 87.50 203 ILE A CA 1
ATOM 1619 C C . ILE A 1 203 ? -2.579 -17.721 -18.815 1.00 87.50 203 ILE A C 1
ATOM 1621 O O . ILE A 1 203 ? -3.105 -17.184 -19.791 1.00 87.50 203 ILE A O 1
ATOM 1625 N N . ASN A 1 204 ? -3.201 -18.653 -18.100 1.00 89.88 204 ASN A N 1
ATOM 1626 C CA . ASN A 1 204 ? -4.559 -19.102 -18.330 1.00 89.88 204 ASN A CA 1
ATOM 1627 C C . ASN A 1 204 ? -5.552 -18.107 -17.719 1.00 89.88 204 ASN A C 1
ATOM 1629 O O . ASN A 1 204 ? -5.857 -18.157 -16.529 1.00 89.88 204 ASN A O 1
ATOM 1633 N N . LEU A 1 205 ? -6.120 -17.248 -18.563 1.00 89.56 205 LEU A N 1
ATOM 1634 C CA . LEU A 1 205 ? -7.123 -16.255 -18.163 1.00 89.56 205 LEU A CA 1
ATOM 1635 C C . LEU A 1 205 ? -8.462 -16.861 -17.696 1.00 89.56 205 LEU A C 1
ATOM 1637 O O . LEU A 1 205 ? -9.324 -16.120 -17.235 1.00 89.56 205 LEU A O 1
ATOM 1641 N N . GLN A 1 206 ? -8.658 -18.180 -17.809 1.00 90.44 206 GLN A N 1
ATOM 1642 C CA . GLN A 1 206 ? -9.806 -18.871 -17.208 1.00 90.44 206 GLN A CA 1
ATOM 1643 C C . GLN A 1 206 ? -9.595 -19.167 -15.716 1.00 90.44 206 GLN A C 1
ATOM 1645 O O . GLN A 1 206 ? -10.562 -19.413 -14.998 1.00 90.44 206 GLN A O 1
ATOM 1650 N N . GLU A 1 207 ? -8.346 -19.167 -15.239 1.00 93.19 207 GLU A N 1
ATOM 1651 C CA . GLU A 1 207 ? -8.032 -19.320 -13.821 1.00 93.19 207 GLU A CA 1
ATOM 1652 C C . GLU A 1 207 ? -8.143 -17.955 -13.130 1.00 93.19 207 GLU A C 1
ATOM 1654 O O . GLU A 1 207 ? -7.563 -16.960 -13.568 1.00 93.19 207 GLU A O 1
ATOM 1659 N N . GLN A 1 208 ? -8.929 -17.898 -12.053 1.00 92.50 208 GLN A N 1
ATOM 1660 C CA . GLN A 1 208 ? -9.344 -16.643 -11.429 1.00 92.50 208 GLN A CA 1
ATOM 1661 C C . GLN A 1 208 ? -8.157 -15.797 -10.947 1.00 92.50 208 GLN A C 1
ATOM 1663 O O . GLN A 1 208 ? -8.146 -14.587 -11.175 1.00 92.50 208 GLN A O 1
ATOM 1668 N N . ASN A 1 209 ? -7.161 -16.393 -10.287 1.00 91.44 209 ASN A N 1
ATOM 1669 C CA . ASN A 1 209 ? -6.016 -15.647 -9.761 1.00 91.44 209 ASN A CA 1
ATOM 1670 C C . ASN A 1 209 ? -5.136 -15.111 -10.893 1.00 91.44 209 ASN A C 1
ATOM 1672 O O . ASN A 1 209 ? -4.699 -13.966 -10.855 1.00 91.44 209 ASN A O 1
ATOM 1676 N N . GLN A 1 210 ? -4.914 -15.907 -11.930 1.00 93.31 210 GLN A N 1
ATOM 1677 C CA . GLN A 1 210 ? -4.190 -15.514 -13.132 1.00 93.31 210 GLN A CA 1
ATOM 1678 C C . GLN A 1 210 ? -4.878 -14.388 -13.913 1.00 93.31 210 GLN A C 1
ATOM 1680 O O . GLN A 1 210 ? -4.211 -13.441 -14.337 1.00 93.31 210 GLN A O 1
ATOM 1685 N N . HIS A 1 211 ? -6.208 -14.428 -14.033 1.00 94.44 211 HIS A N 1
ATOM 1686 C CA . HIS A 1 211 ? -6.985 -13.322 -14.591 1.00 94.44 211 HIS A CA 1
ATOM 1687 C C . HIS A 1 211 ? -6.834 -12.044 -13.751 1.00 94.44 211 HIS A C 1
ATOM 1689 O O . HIS A 1 211 ? -6.583 -10.965 -14.291 1.00 94.44 211 HIS A O 1
ATOM 1695 N N . VAL A 1 212 ? -6.953 -12.157 -12.422 1.00 95.25 212 VAL A N 1
ATOM 1696 C CA . VAL A 1 212 ? -6.762 -11.022 -11.503 1.00 95.25 212 VAL A CA 1
ATOM 1697 C C . VAL A 1 212 ? -5.353 -10.448 -11.637 1.00 95.25 212 VAL A C 1
ATOM 1699 O O . VAL A 1 212 ? -5.214 -9.239 -11.776 1.00 95.25 212 VAL A O 1
ATOM 1702 N N . LEU A 1 213 ? -4.315 -11.287 -11.675 1.00 95.56 213 LEU A N 1
ATOM 1703 C CA . LEU A 1 213 ? -2.934 -10.839 -11.858 1.00 95.56 213 LEU A CA 1
ATOM 1704 C C . LEU A 1 213 ? -2.764 -10.027 -13.148 1.00 95.56 213 LEU A C 1
ATOM 1706 O O . LEU A 1 213 ? -2.167 -8.954 -13.111 1.00 95.56 213 LEU A O 1
ATOM 1710 N N . MET A 1 214 ? -3.306 -10.506 -14.271 1.00 96.06 214 MET A N 1
ATOM 1711 C CA . MET A 1 214 ? -3.233 -9.779 -15.541 1.00 96.06 214 MET A CA 1
ATOM 1712 C C . MET A 1 214 ? -3.923 -8.411 -15.447 1.00 96.06 214 MET A C 1
ATOM 1714 O O . MET A 1 214 ? -3.365 -7.404 -15.879 1.00 96.06 214 MET A O 1
ATOM 1718 N N . SER A 1 215 ? -5.107 -8.359 -14.829 1.00 96.19 215 SER A N 1
ATOM 1719 C CA . SER A 1 215 ? -5.828 -7.102 -14.601 1.00 96.19 215 SER A CA 1
ATOM 1720 C C . SER A 1 215 ? -5.017 -6.119 -13.751 1.00 96.19 215 SER A C 1
ATOM 1722 O O . SER A 1 215 ? -4.949 -4.937 -14.081 1.00 96.19 215 SER A O 1
ATOM 1724 N N . GLU A 1 216 ? -4.389 -6.591 -12.674 1.00 96.88 216 GLU A N 1
ATOM 1725 C CA . GLU A 1 216 ? -3.580 -5.759 -11.777 1.00 96.88 216 GLU A CA 1
ATOM 1726 C C . GLU A 1 216 ? -2.310 -5.240 -12.462 1.00 96.88 216 GLU A C 1
ATOM 1728 O O . GLU A 1 216 ? -1.937 -4.081 -12.279 1.00 96.88 216 GLU A O 1
ATOM 1733 N N . LEU A 1 217 ? -1.663 -6.062 -13.296 1.00 97.38 217 LEU A N 1
ATOM 1734 C CA . LEU A 1 217 ? -0.488 -5.657 -14.070 1.00 97.38 217 LEU A CA 1
ATOM 1735 C C . LEU A 1 217 ? -0.831 -4.565 -15.084 1.00 97.38 217 LEU A C 1
ATOM 1737 O O . LEU A 1 217 ? -0.149 -3.543 -15.137 1.00 97.38 217 LEU A O 1
ATOM 1741 N N . LEU A 1 218 ? -1.917 -4.744 -15.839 1.00 97.25 218 LEU A N 1
ATOM 1742 C CA . LEU A 1 218 ? -2.395 -3.735 -16.784 1.00 97.25 218 LEU A CA 1
ATOM 1743 C C . LEU A 1 218 ? -2.782 -2.437 -16.070 1.00 97.25 218 LEU A C 1
ATOM 1745 O O . LEU A 1 218 ? -2.448 -1.352 -16.548 1.00 97.25 218 LEU A O 1
ATOM 1749 N N . GLN A 1 219 ? -3.437 -2.536 -14.911 1.00 97.88 219 GLN A N 1
ATOM 1750 C CA . GLN A 1 219 ? -3.792 -1.367 -14.113 1.00 97.88 219 GLN A CA 1
ATOM 1751 C C . GLN A 1 219 ? -2.548 -0.631 -13.602 1.00 97.88 219 GLN A C 1
ATOM 1753 O O . GLN A 1 219 ? -2.506 0.596 -13.674 1.00 97.88 219 GLN A O 1
ATOM 1758 N N . LEU A 1 220 ? -1.524 -1.351 -13.131 1.00 98.12 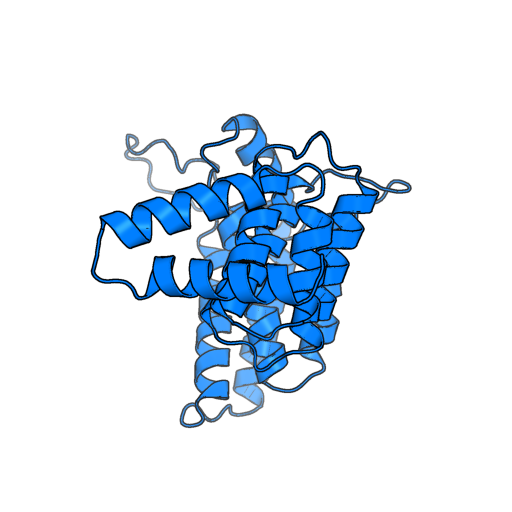220 LEU A N 1
ATOM 1759 C CA . LEU A 1 220 ? -0.247 -0.761 -12.727 1.00 98.12 220 LEU A CA 1
ATOM 1760 C C . LEU A 1 220 ? 0.408 -0.005 -13.891 1.00 98.12 220 LEU A C 1
ATOM 1762 O O . LEU A 1 220 ? 0.772 1.160 -13.733 1.00 98.12 220 LEU A O 1
ATOM 1766 N N . THR A 1 221 ? 0.518 -0.637 -15.062 1.00 97.50 221 THR A N 1
ATOM 1767 C CA . THR A 1 221 ? 1.100 -0.010 -16.256 1.00 97.50 221 THR A CA 1
ATOM 1768 C C . THR A 1 221 ? 0.309 1.230 -16.676 1.00 97.50 221 THR A C 1
ATOM 1770 O O . THR A 1 221 ? 0.904 2.273 -16.942 1.00 97.50 221 THR A O 1
ATOM 1773 N N . CYS A 1 222 ? -1.026 1.153 -16.669 1.00 95.44 222 CYS A N 1
ATOM 1774 C CA . CYS A 1 222 ? -1.902 2.289 -16.950 1.00 95.44 222 CYS A CA 1
ATOM 1775 C C . CYS A 1 222 ? -1.653 3.439 -15.965 1.00 95.44 222 CYS A C 1
ATOM 1777 O O . CYS A 1 222 ? -1.365 4.553 -16.391 1.00 95.44 222 CYS A O 1
ATOM 1779 N N . ASN A 1 223 ? -1.642 3.153 -14.659 1.00 96.25 223 ASN A N 1
ATOM 1780 C CA . ASN A 1 223 ? -1.396 4.148 -13.613 1.00 96.25 223 ASN A CA 1
ATOM 1781 C C . ASN A 1 223 ? -0.045 4.857 -13.777 1.00 96.25 223 ASN A C 1
ATOM 1783 O O . ASN A 1 223 ? 0.056 6.051 -13.491 1.00 96.25 223 ASN A O 1
ATOM 1787 N N . CYS A 1 224 ? 0.990 4.143 -14.233 1.00 95.69 224 CYS A N 1
ATOM 1788 C CA . CYS A 1 224 ? 2.287 4.743 -14.532 1.00 95.69 224 CYS A CA 1
ATOM 1789 C C . CYS A 1 224 ? 2.227 5.706 -15.723 1.00 95.69 224 CYS A C 1
ATOM 1791 O O . CYS A 1 224 ? 2.810 6.787 -15.663 1.00 95.69 224 CYS A O 1
ATOM 1793 N N . LEU A 1 225 ? 1.524 5.325 -16.791 1.00 92.38 225 LEU A N 1
ATOM 1794 C CA . LEU A 1 225 ? 1.398 6.122 -18.014 1.00 92.38 225 LEU A CA 1
ATOM 1795 C C . LEU A 1 225 ? 0.467 7.330 -17.846 1.00 92.38 225 LEU A C 1
ATOM 1797 O O . LEU A 1 225 ? 0.668 8.348 -18.500 1.00 92.38 225 LEU A O 1
ATOM 1801 N N . THR A 1 226 ? -0.525 7.238 -16.959 1.00 91.44 226 THR A N 1
ATOM 1802 C CA . THR A 1 226 ? -1.468 8.323 -16.647 1.00 91.44 226 THR A CA 1
ATOM 1803 C C . THR A 1 226 ? -1.048 9.149 -15.428 1.00 91.44 226 THR A C 1
ATOM 1805 O O . THR A 1 226 ? -1.870 9.864 -14.851 1.00 91.44 226 THR A O 1
ATOM 1808 N N . PHE A 1 227 ? 0.202 9.024 -14.974 1.00 92.12 227 PHE A N 1
ATOM 1809 C CA . PHE A 1 227 ? 0.729 9.870 -13.907 1.00 92.12 227 PHE A CA 1
ATOM 1810 C C . PHE A 1 227 ? 0.723 11.346 -14.350 1.00 92.12 227 PHE A C 1
ATOM 1812 O O . PHE A 1 227 ? 0.953 11.642 -15.519 1.00 92.12 227 PHE A O 1
ATOM 1819 N N . ASP A 1 228 ? 0.463 12.294 -13.445 1.00 87.38 228 ASP A N 1
ATOM 1820 C CA . ASP A 1 228 ? 0.522 13.722 -13.774 1.00 87.38 228 ASP A CA 1
ATOM 1821 C C . ASP A 1 228 ? 1.987 14.163 -13.909 1.00 87.38 228 ASP A C 1
ATOM 1823 O O . ASP A 1 228 ? 2.675 14.505 -12.941 1.00 87.38 228 ASP A O 1
ATOM 1827 N N . PHE A 1 229 ? 2.487 14.130 -15.143 1.00 79.06 229 PHE A N 1
ATOM 1828 C CA . PHE A 1 229 ? 3.857 14.515 -15.463 1.00 79.06 229 PHE A CA 1
ATOM 1829 C C . PHE A 1 229 ? 4.081 16.032 -15.451 1.00 79.06 229 PHE A C 1
ATOM 1831 O O . PHE A 1 229 ? 5.232 16.458 -15.343 1.00 79.06 229 PHE A O 1
ATOM 1838 N N . ILE A 1 230 ? 3.026 16.846 -15.536 1.00 69.94 230 ILE A N 1
ATOM 1839 C CA . ILE A 1 230 ? 3.119 18.304 -15.724 1.00 69.94 230 ILE A CA 1
ATOM 1840 C C . ILE A 1 230 ? 2.859 19.045 -14.398 1.00 69.94 230 ILE A C 1
ATOM 1842 O O . ILE A 1 230 ? 3.323 20.168 -14.201 1.00 69.94 230 ILE A O 1
ATOM 1846 N N . GLY A 1 231 ? 2.198 18.394 -13.435 1.00 63.81 231 GLY A N 1
ATOM 1847 C CA . GLY A 1 231 ? 1.786 18.993 -12.164 1.00 63.81 231 GLY A CA 1
ATOM 1848 C C . GLY A 1 231 ? 0.544 19.880 -12.302 1.00 63.81 231 GLY A C 1
ATOM 1849 O O . GLY A 1 231 ? 0.366 20.805 -11.497 1.00 63.81 231 GLY A O 1
ATOM 1850 N N . THR A 1 232 ? -0.267 19.631 -13.336 1.00 53.81 232 THR A N 1
ATOM 1851 C CA . THR A 1 232 ? -1.404 20.449 -13.786 1.00 53.81 232 THR A CA 1
ATOM 1852 C C . THR A 1 232 ? -2.762 19.948 -13.310 1.00 53.81 232 THR A C 1
ATOM 1854 O O . THR A 1 232 ? -3.759 20.592 -13.623 1.00 53.81 232 THR A O 1
ATOM 1857 N N . ALA A 1 233 ? -2.845 18.881 -12.506 1.00 53.19 233 ALA A N 1
ATOM 1858 C CA . ALA A 1 233 ? -4.119 18.284 -12.074 1.00 53.19 233 ALA A CA 1
ATOM 1859 C C . ALA A 1 233 ? -5.018 19.165 -11.166 1.00 53.19 233 ALA A C 1
ATOM 1861 O O . ALA A 1 233 ? -5.854 18.651 -10.427 1.00 53.19 233 ALA A O 1
ATOM 1862 N N . SER A 1 234 ? -4.869 20.491 -11.181 1.00 48.06 234 SER A N 1
ATOM 1863 C CA . SER A 1 234 ? -5.764 21.419 -10.490 1.00 48.06 234 SER A CA 1
ATOM 1864 C C . SER A 1 234 ? -6.197 22.636 -11.311 1.00 48.06 234 SER A C 1
ATOM 1866 O O . SER A 1 234 ? -6.807 23.522 -10.721 1.00 48.06 234 SER A O 1
ATOM 1868 N N . ASP A 1 235 ? -5.888 22.727 -12.608 1.00 45.19 235 ASP A N 1
ATOM 1869 C CA . ASP A 1 235 ? -6.387 23.831 -13.439 1.00 45.19 235 ASP A CA 1
ATOM 1870 C C . ASP A 1 235 ? -7.253 23.295 -14.586 1.00 45.19 235 ASP A C 1
ATOM 1872 O O . ASP A 1 235 ? -6.788 23.054 -15.694 1.00 45.19 235 ASP A O 1
ATOM 1876 N N . GLU A 1 236 ? -8.540 23.071 -14.303 1.00 46.69 236 GLU A N 1
ATOM 1877 C CA . GLU A 1 236 ? -9.555 22.678 -15.298 1.00 46.69 236 GLU A CA 1
ATOM 1878 C C . GLU A 1 236 ? -9.938 23.840 -16.247 1.00 46.69 236 GLU A C 1
ATOM 1880 O O . GLU A 1 236 ? -10.951 23.763 -16.939 1.00 46.69 236 GLU A O 1
ATOM 1885 N N . SER A 1 237 ? -9.167 24.939 -16.277 1.00 45.41 237 SER A N 1
ATOM 1886 C CA . SER A 1 237 ? -9.521 26.173 -16.994 1.00 45.41 237 SER A CA 1
ATOM 1887 C C . SER A 1 237 ? -8.682 26.493 -18.243 1.00 45.41 237 SER A C 1
ATOM 1889 O O . SER A 1 237 ? -8.880 27.545 -18.849 1.00 45.41 237 SER A O 1
ATOM 1891 N N . GLY A 1 238 ? -7.785 25.603 -18.679 1.00 46.03 238 GLY A N 1
ATOM 1892 C CA . GLY A 1 238 ? -6.914 25.847 -19.835 1.00 46.03 238 GLY A CA 1
ATOM 1893 C C . GLY A 1 238 ? -7.160 24.908 -21.015 1.00 46.03 238 GLY A C 1
ATOM 1894 O O . GLY A 1 238 ? -6.896 23.714 -20.907 1.00 46.03 238 GLY A O 1
ATOM 1895 N N . ASP A 1 239 ? -7.552 25.464 -22.165 1.00 47.31 239 ASP A N 1
ATOM 1896 C CA . ASP A 1 239 ? -7.532 24.848 -23.510 1.00 47.31 239 ASP A CA 1
ATOM 1897 C C . ASP A 1 239 ? -6.090 24.538 -24.005 1.00 47.31 239 ASP A C 1
ATOM 1899 O O . ASP A 1 239 ? -5.735 24.766 -25.163 1.00 47.31 239 ASP A O 1
ATOM 1903 N N . GLU A 1 240 ? -5.201 24.038 -23.143 1.00 48.06 240 GLU A N 1
ATOM 1904 C CA . GLU A 1 240 ? -3.865 23.615 -23.563 1.00 48.06 240 GLU A CA 1
ATOM 1905 C C . GLU A 1 240 ? -3.900 22.148 -23.987 1.00 48.06 240 GLU A C 1
ATOM 1907 O O . GLU A 1 240 ? -4.085 21.242 -23.174 1.00 48.06 240 GLU A O 1
ATOM 1912 N N . LEU A 1 241 ? -3.696 21.908 -25.288 1.00 46.28 241 LEU A N 1
ATOM 1913 C CA . LEU A 1 241 ? -3.378 20.584 -25.815 1.00 46.28 241 LEU A CA 1
ATOM 1914 C C . LEU A 1 241 ? -2.248 19.977 -24.971 1.00 46.28 241 LEU A C 1
ATOM 1916 O O . LEU A 1 241 ? -1.100 20.413 -25.052 1.00 46.28 241 LEU A O 1
ATOM 1920 N N . GLY A 1 242 ? -2.591 18.976 -24.157 1.00 49.56 242 GLY A N 1
ATOM 1921 C CA . GLY A 1 242 ? -1.682 18.328 -23.222 1.00 49.56 242 GLY A CA 1
ATOM 1922 C C . GLY A 1 242 ? -0.519 17.658 -23.944 1.00 49.56 242 GLY A C 1
ATOM 1923 O O . GLY A 1 242 ? -0.600 16.499 -24.346 1.00 49.56 242 GLY A O 1
ATOM 1924 N N . ALA A 1 243 ? 0.593 18.373 -24.094 1.00 51.88 243 ALA A N 1
ATOM 1925 C CA . ALA A 1 243 ? 1.859 17.756 -24.437 1.00 51.88 243 ALA A CA 1
ATOM 1926 C C . ALA A 1 243 ? 2.301 16.930 -23.225 1.00 51.88 243 ALA A C 1
ATOM 1928 O O . ALA A 1 243 ? 2.720 17.489 -22.212 1.00 51.88 243 ALA A O 1
ATOM 1929 N N . VAL A 1 244 ? 2.197 15.600 -23.314 1.00 53.97 244 VAL A N 1
ATOM 1930 C CA . VAL A 1 244 ? 2.728 14.693 -22.289 1.00 53.97 244 VAL A CA 1
ATOM 1931 C C . VAL A 1 244 ? 4.240 14.908 -22.215 1.00 53.97 244 VAL A C 1
ATOM 1933 O O . VAL A 1 244 ? 4.999 14.444 -23.066 1.00 53.97 244 VAL A O 1
ATOM 1936 N N . GLN A 1 245 ? 4.688 15.662 -21.211 1.00 59.25 245 GLN A N 1
ATOM 1937 C CA . GLN A 1 245 ? 6.106 15.890 -20.956 1.00 59.25 245 GLN A CA 1
ATOM 1938 C C . GLN A 1 245 ? 6.680 14.661 -20.255 1.00 59.25 245 GLN A C 1
ATOM 1940 O O . GLN A 1 245 ? 6.753 14.595 -19.0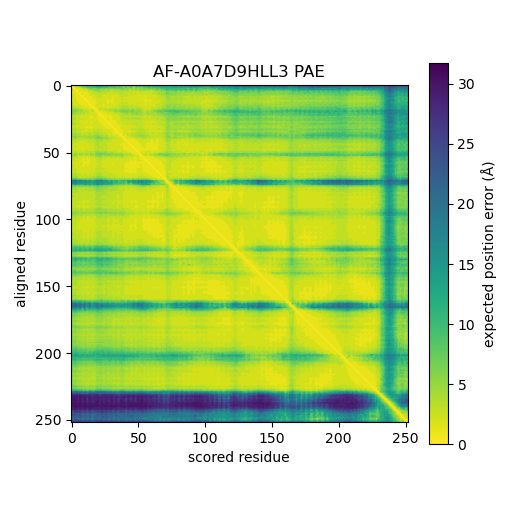30 1.00 59.25 245 GLN A O 1
ATOM 1945 N N . ILE A 1 246 ? 7.069 13.663 -21.046 1.00 63.66 246 ILE A N 1
ATOM 1946 C CA . ILE A 1 246 ? 7.787 12.497 -20.532 1.00 63.66 246 ILE A CA 1
ATOM 1947 C C . ILE A 1 246 ? 9.170 12.966 -20.034 1.00 63.66 246 ILE A C 1
ATOM 1949 O O . ILE A 1 246 ? 9.870 13.654 -20.793 1.00 63.66 246 ILE A O 1
ATOM 1953 N N . PRO A 1 247 ? 9.586 12.610 -18.798 1.00 64.38 247 PRO A N 1
ATOM 1954 C CA . PRO A 1 247 ? 10.909 12.935 -18.282 1.00 64.38 247 PRO A CA 1
ATOM 1955 C C . PRO A 1 247 ? 11.999 12.489 -19.256 1.00 64.38 247 PRO A C 1
ATOM 1957 O O . PRO A 1 247 ? 11.909 11.422 -19.862 1.00 64.38 247 PRO A O 1
ATOM 1960 N N . THR A 1 248 ? 13.053 13.291 -19.407 1.00 66.62 248 THR A N 1
ATOM 1961 C CA . THR A 1 248 ? 14.167 12.968 -20.314 1.00 66.62 248 THR A CA 1
ATOM 1962 C C . THR A 1 248 ? 14.822 11.631 -19.983 1.00 66.62 248 THR A C 1
ATOM 1964 O O . THR A 1 248 ? 15.243 10.938 -20.899 1.00 66.62 248 THR A O 1
ATOM 1967 N N . THR A 1 249 ? 14.828 11.235 -18.709 1.00 68.12 249 THR A N 1
ATOM 1968 C CA . THR A 1 249 ? 15.360 9.951 -18.230 1.00 68.12 249 THR A CA 1
ATOM 1969 C C . THR A 1 249 ? 14.620 8.720 -18.758 1.00 68.12 249 THR A C 1
ATOM 1971 O O . THR A 1 249 ? 15.147 7.626 -18.643 1.00 68.12 249 THR A O 1
ATOM 1974 N N . TRP A 1 250 ? 13.421 8.872 -19.332 1.00 74.69 250 TRP A N 1
ATOM 1975 C CA . TRP A 1 250 ? 12.659 7.766 -19.933 1.00 74.69 250 TRP A CA 1
ATOM 1976 C C . TRP A 1 250 ? 12.879 7.650 -21.450 1.00 74.69 250 TRP A C 1
ATOM 1978 O O . TRP A 1 250 ? 12.263 6.806 -22.095 1.00 74.69 250 TRP A O 1
ATOM 1988 N N . ARG A 1 251 ? 13.660 8.557 -22.054 1.00 67.56 251 ARG A N 1
ATOM 1989 C CA . ARG A 1 251 ? 13.911 8.567 -23.506 1.00 67.56 251 ARG A CA 1
ATOM 1990 C C . ARG A 1 251 ? 15.047 7.631 -23.928 1.00 67.56 251 ARG A C 1
ATOM 1992 O O . ARG A 1 251 ? 15.243 7.460 -25.130 1.00 67.56 251 ARG A O 1
ATOM 1999 N N . GLU A 1 252 ? 15.783 7.096 -22.961 1.00 53.75 252 GLU A N 1
ATOM 2000 C CA . GLU A 1 252 ? 16.891 6.146 -23.123 1.00 53.75 252 GLU A CA 1
ATOM 2001 C C . GLU A 1 252 ? 16.420 4.717 -22.832 1.00 53.75 252 GLU A C 1
ATOM 2003 O O . GLU A 1 252 ? 16.832 3.815 -23.595 1.00 53.75 252 GLU A O 1
#

Nearest PDB structures (foldseek):
  6gx9-assembly1_A  TM=7.952E-01  e=2.039E-03  Homo sapiens
  6gx9-assembly2_B  TM=8.020E-01  e=4.639E-03  Homo sapiens
  4c0p-assembly3_C  TM=6.641E-01  e=1.021E-03  Homo sapiens
  4c0p-assembly4_D  TM=6.093E-01  e=1.113E-03  Homo sapiens
  2xwu-assembly1_B  TM=6.276E-01  e=2.760E-03  Homo sapiens

Solvent-accessible surface area (backbone atoms only — not comparable to full-atom values): 14188 Å² total; per-residue (Å²): 136,56,70,67,60,48,54,53,50,42,52,34,36,46,34,50,77,67,50,89,49,66,68,58,21,52,54,26,47,54,56,53,48,55,51,51,71,37,97,58,29,63,63,52,25,51,53,44,48,71,66,56,86,43,66,55,38,32,37,47,27,33,48,37,49,39,48,48,51,71,76,42,56,86,77,53,51,73,65,58,52,51,51,52,49,53,50,51,52,50,50,50,72,76,40,72,82,54,56,68,69,39,46,50,40,46,40,49,31,46,23,50,51,32,59,79,33,52,81,45,63,57,97,92,36,51,69,47,69,47,56,70,65,64,34,55,64,29,63,72,54,58,70,63,32,35,39,52,33,40,48,38,53,33,46,30,50,50,52,47,62,50,82,56,94,91,54,60,66,69,60,46,50,56,50,33,54,53,41,55,76,74,45,45,59,63,53,36,55,49,34,52,50,51,50,48,51,44,56,76,66,59,66,53,66,87,42,69,68,51,34,49,35,52,53,43,41,52,49,30,41,48,48,55,74,69,44,73,66,82,75,56,96,81,61,96,81,64,96,63,82,80,72,81,59,71,59,74,85,77,78,116